Protein AF-A0A2K8LSF0-F1 (afdb_monomer_lite)

Structure (mmCIF, N/CA/C/O backbone):
data_AF-A0A2K8LSF0-F1
#
_entry.id   AF-A0A2K8LSF0-F1
#
loop_
_atom_site.group_PDB
_atom_site.id
_atom_site.type_symbol
_atom_site.label_atom_id
_atom_site.label_alt_id
_atom_site.label_comp_id
_atom_site.label_asym_id
_atom_site.label_entity_id
_atom_site.label_seq_id
_atom_site.pdbx_PDB_ins_code
_atom_site.Cartn_x
_atom_site.Cartn_y
_atom_site.Cartn_z
_atom_site.occupancy
_atom_site.B_iso_or_equiv
_atom_site.auth_seq_id
_atom_site.auth_comp_id
_atom_site.auth_asym_id
_atom_site.auth_atom_id
_atom_site.pdbx_PDB_model_num
ATOM 1 N N . MET A 1 1 ? 10.061 3.388 121.918 1.00 45.91 1 MET A N 1
ATOM 2 C CA . MET A 1 1 ? 9.558 4.731 122.288 1.00 45.91 1 MET A CA 1
ATOM 3 C C . MET A 1 1 ? 10.798 5.589 122.518 1.00 45.91 1 MET A C 1
ATOM 5 O O . MET A 1 1 ? 11.694 5.077 123.175 1.00 45.91 1 MET A O 1
ATOM 9 N N . THR A 1 2 ? 10.972 6.776 121.929 1.00 39.34 2 THR A N 1
ATOM 10 C CA . THR A 1 2 ? 9.992 7.664 121.247 1.00 39.34 2 THR A CA 1
ATOM 11 C C . THR A 1 2 ? 10.663 8.479 120.103 1.00 39.34 2 THR A C 1
ATOM 13 O O . THR A 1 2 ? 11.810 8.204 119.773 1.00 39.34 2 THR A O 1
ATOM 16 N N . TYR A 1 3 ? 9.938 9.411 119.464 1.00 48.31 3 TYR A N 1
ATOM 17 C CA . TYR A 1 3 ? 10.334 10.253 118.302 1.00 48.31 3 TYR A CA 1
ATOM 18 C C . TYR A 1 3 ? 11.396 11.351 118.587 1.00 48.31 3 TYR A C 1
ATOM 20 O O . TYR A 1 3 ? 11.538 11.751 119.740 1.00 48.31 3 TYR A O 1
ATOM 28 N N . SER A 1 4 ? 12.032 11.913 117.532 1.00 45.69 4 SER A N 1
ATOM 29 C CA . SER A 1 4 ? 12.655 13.268 117.502 1.00 45.69 4 SER A CA 1
ATOM 30 C C . SER A 1 4 ? 12.957 13.788 116.067 1.00 45.69 4 SER A C 1
ATOM 32 O O . SER A 1 4 ? 13.172 12.978 115.169 1.00 45.69 4 SER A O 1
ATOM 34 N N . GLU A 1 5 ? 13.044 15.118 115.880 1.00 51.59 5 GLU A N 1
ATOM 35 C CA . GLU A 1 5 ? 13.414 15.893 114.651 1.00 51.59 5 GLU A CA 1
ATOM 36 C C . GLU A 1 5 ? 14.518 16.962 114.970 1.00 51.59 5 GLU A C 1
ATOM 38 O O . GLU A 1 5 ? 14.752 17.133 116.162 1.00 51.59 5 GLU A O 1
ATOM 43 N N . TYR A 1 6 ? 15.185 17.652 113.993 1.00 47.06 6 TYR A N 1
ATOM 44 C CA . TYR A 1 6 ? 15.877 19.005 114.062 1.00 47.06 6 TYR A CA 1
ATOM 45 C C . TYR A 1 6 ? 16.679 19.419 112.747 1.00 47.06 6 TYR A C 1
ATOM 47 O O . TYR A 1 6 ? 16.579 18.692 111.763 1.00 47.06 6 TYR A O 1
ATOM 55 N N . TYR A 1 7 ? 17.413 20.576 112.683 1.00 51.41 7 TYR A N 1
ATOM 56 C CA . TYR A 1 7 ? 17.991 21.310 111.476 1.00 51.41 7 TYR A CA 1
ATOM 57 C C . TYR A 1 7 ? 19.554 21.620 111.547 1.00 51.41 7 TYR A C 1
ATOM 59 O O . TYR A 1 7 ? 20.176 20.963 112.374 1.00 51.41 7 TYR A O 1
ATOM 67 N N . ARG A 1 8 ? 20.324 22.513 110.824 1.00 50.69 8 ARG A N 1
ATOM 68 C CA . ARG A 1 8 ? 20.155 23.742 109.944 1.00 50.69 8 ARG A CA 1
ATOM 69 C C . ARG A 1 8 ? 21.497 24.266 109.245 1.00 50.69 8 ARG A C 1
ATOM 71 O O . ARG A 1 8 ? 22.555 23.774 109.614 1.00 50.69 8 ARG A O 1
ATOM 78 N N . ASP A 1 9 ? 21.445 25.316 108.372 1.00 47.53 9 ASP A N 1
ATOM 79 C CA . ASP A 1 9 ? 22.445 26.429 108.045 1.00 47.53 9 ASP A CA 1
ATOM 80 C C . ASP A 1 9 ? 23.479 26.463 106.830 1.00 47.53 9 ASP A C 1
ATOM 82 O O . ASP A 1 9 ? 23.512 25.523 106.039 1.00 47.53 9 ASP A O 1
ATOM 86 N N . THR A 1 10 ? 24.181 27.622 106.572 1.00 54.72 10 THR A N 1
ATOM 87 C CA . THR A 1 10 ? 24.728 28.179 105.251 1.00 54.72 10 THR A CA 1
ATOM 88 C C . THR A 1 10 ? 25.925 29.225 105.292 1.00 54.72 10 THR A C 1
ATOM 90 O O . THR A 1 10 ? 26.028 29.876 106.325 1.00 54.72 10 THR A O 1
ATOM 93 N N . GLU A 1 11 ? 26.715 29.532 104.201 1.00 47.75 11 GLU A N 1
ATOM 94 C CA . GLU A 1 11 ? 27.808 30.610 104.112 1.00 47.75 11 GLU A CA 1
ATOM 95 C C . GLU A 1 11 ? 28.251 31.181 102.671 1.00 47.75 11 GLU A C 1
ATOM 97 O O . GLU A 1 11 ? 27.617 30.791 101.692 1.00 47.75 11 GLU A O 1
ATOM 102 N N . TYR A 1 12 ? 29.244 32.134 102.499 1.00 50.06 12 TYR A N 1
ATOM 103 C CA . TYR A 1 12 ? 29.451 33.105 101.319 1.00 50.06 12 TYR A CA 1
ATOM 104 C C . TYR A 1 12 ? 30.888 33.785 101.053 1.00 50.06 12 TYR A C 1
ATOM 106 O O . TYR A 1 12 ? 31.593 33.931 102.043 1.00 50.06 12 TYR A O 1
ATOM 114 N N . TYR A 1 13 ? 31.307 34.295 99.826 1.00 46.75 13 TYR A N 1
ATOM 115 C CA . TYR A 1 13 ? 32.559 35.141 99.482 1.00 46.75 13 TYR A CA 1
ATOM 116 C C . TYR A 1 13 ? 32.622 35.944 98.069 1.00 46.75 13 TYR A C 1
ATOM 118 O O . TYR A 1 13 ? 31.790 35.613 97.226 1.00 46.75 13 TYR A O 1
ATOM 126 N N . PRO A 1 14 ? 33.552 36.947 97.755 1.00 57.53 14 PRO A N 1
ATOM 127 C CA . PRO A 1 14 ? 33.626 37.880 96.533 1.00 57.53 14 PRO A CA 1
ATOM 128 C C . PRO A 1 14 ? 34.991 38.076 95.681 1.00 57.53 14 PRO A C 1
ATOM 130 O O . PRO A 1 14 ? 35.866 37.228 95.825 1.00 57.53 14 PRO A O 1
ATOM 133 N N . ALA A 1 15 ? 35.192 39.119 94.781 1.00 56.19 15 ALA A N 1
ATOM 134 C CA . ALA A 1 15 ? 36.204 39.233 93.621 1.00 56.19 15 ALA A CA 1
ATOM 135 C C . ALA A 1 15 ? 36.874 40.642 93.174 1.00 56.19 15 ALA A C 1
ATOM 137 O O . ALA A 1 15 ? 36.633 41.625 93.869 1.00 56.19 15 ALA A O 1
ATOM 138 N N . GLU A 1 16 ? 37.683 40.756 92.049 1.00 49.09 16 GLU A N 1
ATOM 139 C CA . GLU A 1 16 ? 38.549 41.924 91.512 1.00 49.09 16 GLU A CA 1
ATOM 140 C C . GLU A 1 16 ? 38.722 42.115 89.914 1.00 49.09 16 GLU A C 1
ATOM 142 O O . GLU A 1 16 ? 38.105 41.346 89.180 1.00 49.09 16 GLU A O 1
ATOM 147 N N . GLU A 1 17 ? 39.530 43.092 89.350 1.00 52.66 17 GLU A N 1
ATOM 148 C CA . GLU A 1 17 ? 39.589 43.632 87.905 1.00 52.66 17 GLU A CA 1
ATOM 149 C C . GLU A 1 17 ? 41.001 43.889 87.170 1.00 52.66 17 GLU A C 1
ATOM 151 O O . GLU A 1 17 ? 42.041 43.694 87.798 1.00 52.66 17 GLU A O 1
ATOM 156 N N . VAL A 1 18 ? 41.080 44.301 85.848 1.00 49.84 18 VAL A N 1
ATOM 157 C CA . VAL A 1 18 ? 42.282 44.296 84.881 1.00 49.84 18 VAL A CA 1
ATOM 158 C C . VAL A 1 18 ? 42.293 45.389 83.698 1.00 49.84 18 VAL A C 1
ATOM 160 O O . VAL A 1 18 ? 41.206 45.874 83.401 1.00 49.84 18 VAL A O 1
ATOM 163 N N . PRO A 1 19 ? 43.426 45.791 82.993 1.00 54.19 19 PRO A N 1
ATOM 164 C CA . PRO A 1 19 ? 43.532 46.900 81.954 1.00 54.19 19 PRO A CA 1
ATOM 165 C C . PRO A 1 19 ? 43.918 46.595 80.429 1.00 54.19 19 PRO A C 1
ATOM 167 O O . PRO A 1 19 ? 43.921 45.438 80.025 1.00 54.19 19 PRO A O 1
ATOM 170 N N . GLU A 1 20 ? 44.221 47.635 79.586 1.00 53.41 20 GLU A N 1
ATOM 171 C CA . GLU A 1 20 ? 44.139 47.780 78.067 1.00 53.41 20 GLU A CA 1
ATOM 172 C C . GLU A 1 20 ? 45.362 47.452 77.104 1.00 53.41 20 GLU A C 1
ATOM 174 O O . GLU A 1 20 ? 46.423 47.035 77.566 1.00 53.41 20 GLU A O 1
ATOM 179 N N . ALA A 1 21 ? 45.219 47.638 75.752 1.00 57.84 21 ALA A N 1
ATOM 180 C CA . ALA A 1 21 ? 46.060 47.079 74.636 1.00 57.84 21 ALA A CA 1
ATOM 181 C C . ALA A 1 21 ? 46.375 47.980 73.362 1.00 57.84 21 ALA A C 1
ATOM 183 O O . ALA A 1 21 ? 46.161 49.189 73.384 1.00 57.84 21 ALA A O 1
ATOM 184 N N . ASP A 1 22 ? 46.932 47.396 72.266 1.00 66.31 22 ASP A N 1
ATOM 185 C CA . ASP A 1 22 ? 47.650 48.023 71.101 1.00 66.31 22 ASP A CA 1
ATOM 186 C C . ASP A 1 22 ? 46.837 48.166 69.767 1.00 66.31 22 ASP A C 1
ATOM 188 O O . ASP A 1 22 ? 46.162 47.212 69.371 1.00 66.31 22 ASP A O 1
ATOM 192 N N . PRO A 1 23 ? 46.920 49.300 69.023 1.00 70.31 23 PRO A N 1
ATOM 193 C CA . PRO A 1 23 ? 46.038 49.621 67.886 1.00 70.31 23 PRO A CA 1
ATOM 194 C C . PRO A 1 23 ? 46.254 48.908 66.531 1.00 70.31 23 PRO A C 1
ATOM 196 O O . PRO A 1 23 ? 45.270 48.766 65.804 1.00 70.31 23 PRO A O 1
ATOM 199 N N . GLU A 1 24 ? 47.457 48.477 66.118 1.00 66.31 24 GLU A N 1
ATOM 200 C CA . GLU A 1 24 ? 47.590 47.836 64.779 1.00 66.31 24 GLU A CA 1
ATOM 201 C C . GLU A 1 24 ? 46.986 46.419 64.787 1.00 66.31 24 GLU A C 1
ATOM 203 O O . GLU A 1 24 ? 46.367 45.973 63.817 1.00 66.31 24 GLU A O 1
ATOM 208 N N . LEU A 1 25 ? 47.060 45.756 65.945 1.00 69.94 25 LEU A N 1
ATOM 209 C CA . LEU A 1 25 ? 46.363 44.499 66.210 1.00 69.94 25 LEU A CA 1
ATOM 210 C C . LEU A 1 25 ? 44.839 44.677 66.271 1.00 69.94 25 LEU A C 1
ATOM 212 O O . LEU A 1 25 ? 44.125 43.775 65.834 1.00 69.94 25 LEU A O 1
ATOM 216 N N . VAL A 1 26 ? 44.327 45.822 66.744 1.00 73.75 26 VAL A N 1
ATOM 217 C CA . VAL A 1 26 ? 42.881 46.121 66.722 1.00 73.75 26 VAL A CA 1
ATOM 218 C C . VAL A 1 26 ? 42.359 46.140 65.286 1.00 73.75 26 VAL A C 1
ATOM 220 O O . VAL A 1 26 ? 41.437 45.394 64.987 1.00 73.75 26 VAL A O 1
ATOM 223 N N . ALA A 1 27 ? 43.004 46.854 64.357 1.00 75.75 27 ALA A N 1
ATOM 224 C CA . ALA A 1 27 ? 42.542 46.917 62.962 1.00 75.75 27 ALA A CA 1
ATOM 225 C C . ALA A 1 27 ? 42.538 45.546 62.241 1.00 75.75 27 ALA A C 1
ATOM 227 O O . ALA A 1 27 ? 41.667 45.269 61.407 1.00 75.75 27 ALA A O 1
ATOM 228 N N . LEU A 1 28 ? 43.486 44.659 62.568 1.00 75.00 28 LEU A N 1
ATOM 229 C CA . LEU A 1 28 ? 43.474 43.270 62.090 1.00 75.00 28 LEU A CA 1
ATOM 230 C C . LEU A 1 28 ? 42.393 42.421 62.777 1.00 75.00 28 LEU A C 1
ATOM 232 O O . LEU A 1 28 ? 41.789 41.567 62.132 1.00 75.00 28 LEU A O 1
ATOM 236 N N . THR A 1 29 ? 42.108 42.672 64.054 1.00 79.56 29 THR A N 1
ATOM 237 C CA . THR A 1 29 ? 41.029 41.994 64.789 1.00 79.56 29 THR A CA 1
ATOM 238 C C . THR A 1 29 ? 39.654 42.418 64.267 1.00 79.56 29 THR A C 1
ATOM 240 O O . THR A 1 29 ? 38.813 41.556 64.039 1.00 79.56 29 THR A O 1
ATOM 243 N N . ASP A 1 30 ? 39.450 43.704 63.973 1.00 80.31 30 ASP A N 1
ATOM 244 C CA . ASP A 1 30 ? 38.214 44.250 63.399 1.00 80.31 30 ASP A CA 1
ATOM 245 C C . ASP A 1 30 ? 37.939 43.684 61.997 1.00 80.31 30 ASP A C 1
ATOM 247 O O . ASP A 1 30 ? 36.809 43.321 61.670 1.00 80.31 30 ASP A O 1
ATOM 251 N N . THR A 1 31 ? 38.973 43.565 61.155 1.00 81.50 31 THR A N 1
ATOM 252 C CA . THR A 1 31 ? 38.827 43.006 59.798 1.00 81.50 31 THR A CA 1
ATOM 253 C C . THR A 1 31 ? 38.621 41.493 59.799 1.00 81.50 31 THR A C 1
ATOM 255 O O . THR A 1 31 ? 37.818 40.998 59.008 1.00 81.50 31 THR A O 1
ATOM 258 N N . VAL A 1 32 ? 39.263 40.751 60.710 1.00 80.75 32 VAL A N 1
ATOM 259 C CA . VAL A 1 32 ? 38.957 39.326 60.932 1.00 80.75 32 VAL A CA 1
ATOM 260 C C . VAL A 1 32 ? 37.549 39.153 61.509 1.00 80.75 32 VAL A C 1
ATOM 262 O O . VAL A 1 32 ? 36.831 38.267 61.055 1.00 80.75 32 VAL A O 1
ATOM 265 N N . GLY A 1 33 ? 37.123 40.023 62.428 1.00 80.94 33 GLY A N 1
ATOM 266 C CA . GLY A 1 33 ? 35.776 40.039 62.999 1.00 80.94 33 GLY A CA 1
ATOM 267 C C . GLY A 1 33 ? 34.697 40.279 61.943 1.00 80.94 33 GLY A C 1
ATOM 268 O O . GLY A 1 33 ? 33.775 39.481 61.832 1.00 80.94 33 GLY A O 1
ATOM 269 N N . GLY A 1 34 ? 34.857 41.291 61.084 1.00 81.56 34 GLY A N 1
ATOM 270 C CA . GLY A 1 34 ? 33.944 41.528 59.958 1.00 81.56 34 GLY A CA 1
ATOM 271 C C . GLY A 1 34 ? 33.947 40.395 58.920 1.00 81.56 34 GLY A C 1
ATOM 272 O O . GLY A 1 34 ? 32.912 40.065 58.341 1.00 81.56 34 GLY A O 1
ATOM 273 N N . MET A 1 35 ? 35.087 39.725 58.704 1.00 79.94 35 MET A N 1
ATOM 274 C CA . MET A 1 35 ? 35.114 38.500 57.896 1.00 79.94 35 MET A CA 1
ATOM 275 C C . MET A 1 35 ? 34.355 37.348 58.571 1.00 79.94 35 MET A C 1
ATOM 277 O O . MET A 1 35 ? 33.624 36.640 57.886 1.00 79.94 35 MET A O 1
ATOM 281 N N . GLN A 1 36 ? 34.478 37.173 59.888 1.00 83.94 36 GLN A N 1
ATOM 282 C CA . GLN A 1 36 ? 33.720 36.173 60.646 1.00 83.94 36 GLN A CA 1
ATOM 283 C C . GLN A 1 36 ? 32.215 36.471 60.624 1.00 83.94 36 GLN A C 1
ATOM 285 O O . GLN A 1 36 ? 31.444 35.569 60.321 1.00 83.94 36 GLN A O 1
ATOM 290 N N . GLU A 1 37 ? 31.812 37.728 60.819 1.00 83.56 37 GLU A N 1
ATOM 291 C CA . GLU A 1 37 ? 30.422 38.195 60.721 1.00 83.56 37 GLU A CA 1
ATOM 292 C C . GLU A 1 37 ? 29.829 37.898 59.332 1.00 83.56 37 GLU A C 1
ATOM 294 O O . GLU A 1 37 ? 28.772 37.283 59.233 1.00 83.56 37 GLU A O 1
ATOM 299 N N . THR A 1 38 ? 30.540 38.217 58.240 1.00 84.94 38 THR A N 1
ATOM 300 C CA . THR A 1 38 ? 30.059 37.889 56.879 1.00 84.94 38 THR A CA 1
ATOM 301 C C . THR A 1 38 ? 30.033 36.389 56.565 1.00 84.94 38 THR A C 1
ATOM 303 O O . THR A 1 38 ? 29.223 35.963 55.741 1.00 84.94 38 THR A O 1
ATOM 306 N N . VAL A 1 39 ? 30.878 35.570 57.204 1.00 86.38 39 VAL A N 1
ATOM 307 C CA . VAL A 1 39 ? 30.801 34.102 57.101 1.00 86.38 39 VAL A CA 1
ATOM 308 C C . VAL A 1 39 ? 29.604 33.575 57.889 1.00 86.38 39 VAL A C 1
ATOM 310 O O . VAL A 1 39 ? 28.842 32.784 57.343 1.00 86.38 39 VAL A O 1
ATOM 313 N N . GLU A 1 40 ? 29.379 34.055 59.111 1.00 88.25 40 GLU A N 1
ATOM 314 C CA . GLU A 1 40 ? 28.230 33.684 59.942 1.00 88.25 40 GLU A CA 1
ATOM 315 C C . GLU A 1 40 ? 26.899 34.103 59.287 1.00 88.25 40 GLU A C 1
ATOM 317 O O . GLU A 1 40 ? 25.952 33.317 59.267 1.00 88.25 40 GLU A O 1
ATOM 322 N N . ASP A 1 41 ? 26.828 35.273 58.645 1.00 88.31 41 ASP A N 1
ATOM 323 C CA . ASP A 1 41 ? 25.677 35.697 57.833 1.00 88.31 41 ASP A CA 1
ATOM 324 C C . ASP A 1 41 ? 25.438 34.769 56.625 1.00 88.31 41 ASP A C 1
ATOM 326 O O . ASP A 1 41 ? 24.294 34.426 56.313 1.00 88.31 41 ASP A O 1
ATOM 330 N N . LEU A 1 42 ? 26.501 34.329 55.939 1.00 87.12 42 LEU A N 1
ATOM 331 C CA . LEU A 1 42 ? 26.402 33.395 54.810 1.00 87.12 42 LEU A CA 1
ATOM 332 C C . LEU A 1 42 ? 26.022 31.974 55.257 1.00 87.12 42 LEU A C 1
ATOM 334 O O . LEU A 1 42 ? 25.240 31.310 54.571 1.00 87.12 42 LEU A O 1
ATOM 338 N N . GLU A 1 43 ? 26.516 31.509 56.402 1.00 90.88 43 GLU A N 1
ATOM 339 C CA . GLU A 1 43 ? 26.125 30.231 57.005 1.00 90.88 43 GLU A CA 1
ATOM 340 C C . GLU A 1 43 ? 24.663 30.274 57.468 1.00 90.88 43 GLU A C 1
ATOM 342 O O . GLU A 1 43 ? 23.869 29.433 57.050 1.00 90.88 43 GLU A O 1
ATOM 347 N N . ASN A 1 44 ? 24.248 31.305 58.209 1.00 91.19 44 ASN A N 1
ATOM 348 C CA . ASN A 1 44 ? 22.849 31.502 58.606 1.00 91.19 44 ASN A CA 1
ATOM 349 C C . ASN A 1 44 ? 21.912 31.605 57.393 1.00 91.19 44 ASN A C 1
ATOM 351 O O . ASN A 1 44 ? 20.835 30.998 57.373 1.00 91.19 44 ASN A O 1
ATOM 355 N N . ARG A 1 45 ? 22.326 32.322 56.340 1.00 90.44 45 ARG A N 1
ATOM 356 C CA . ARG A 1 45 ? 21.570 32.423 55.089 1.00 90.44 45 ARG A CA 1
ATOM 357 C C . ARG A 1 45 ? 21.459 31.081 54.366 1.00 90.44 45 ARG A C 1
ATOM 359 O O . ARG A 1 45 ? 20.363 30.727 53.941 1.00 90.44 45 ARG A O 1
ATOM 366 N N . THR A 1 46 ? 22.548 30.330 54.220 1.00 89.81 46 THR A N 1
ATOM 367 C CA . THR A 1 46 ? 22.516 29.034 53.518 1.00 89.81 46 THR A CA 1
ATOM 368 C C . THR A 1 46 ? 21.778 27.965 54.321 1.00 89.81 46 THR A C 1
ATOM 370 O O . THR A 1 46 ? 21.012 27.204 53.735 1.00 89.81 46 THR A O 1
ATOM 373 N N . VAL A 1 47 ? 21.887 27.954 55.654 1.00 92.81 47 VAL A N 1
ATOM 374 C CA . VAL A 1 47 ? 21.051 27.125 56.543 1.00 92.81 47 VAL A CA 1
ATOM 375 C C . VAL A 1 47 ? 19.567 27.454 56.363 1.00 92.81 47 VAL A C 1
ATOM 377 O O . VAL A 1 47 ? 18.742 26.539 56.285 1.00 92.81 47 VAL A O 1
ATOM 380 N N . ARG A 1 48 ? 19.214 28.739 56.236 1.00 91.50 48 ARG A N 1
ATOM 381 C CA . ARG A 1 48 ? 17.841 29.172 55.952 1.00 91.50 48 ARG A CA 1
ATOM 382 C C . ARG A 1 48 ? 17.365 28.723 54.568 1.00 91.50 48 ARG A C 1
ATOM 384 O O . ARG A 1 48 ? 16.324 28.079 54.484 1.00 91.50 48 ARG A O 1
ATOM 391 N N . GLU A 1 49 ? 18.116 29.014 53.507 1.00 91.56 49 GLU A N 1
ATOM 392 C CA . GLU A 1 49 ? 17.760 28.636 52.130 1.00 91.56 49 GLU A CA 1
ATOM 393 C C . GLU A 1 49 ? 17.636 27.105 51.981 1.00 91.56 49 GLU A C 1
ATOM 395 O O . GLU A 1 49 ? 16.693 26.622 51.356 1.00 91.56 49 GLU A O 1
ATOM 400 N N . LEU A 1 50 ? 18.506 26.319 52.631 1.00 91.88 50 LEU A N 1
ATOM 401 C CA . LEU A 1 50 ? 18.398 24.854 52.687 1.00 91.88 50 LEU A CA 1
ATOM 402 C C . LEU A 1 50 ? 17.188 24.366 53.499 1.00 91.88 50 LEU A C 1
ATOM 404 O O . LEU A 1 50 ? 16.625 23.321 53.173 1.00 91.88 50 LEU A O 1
ATOM 408 N N . SER A 1 51 ? 16.770 25.099 54.533 1.00 93.50 51 SER A N 1
ATOM 409 C CA . SER A 1 51 ? 15.576 24.766 55.322 1.00 93.50 51 SER A CA 1
ATOM 410 C C . SER A 1 51 ? 14.292 25.027 54.532 1.00 93.50 51 SER A C 1
ATOM 412 O O . SER A 1 51 ? 13.435 24.149 54.464 1.00 93.50 51 SER A O 1
ATOM 414 N N . GLU A 1 52 ? 14.196 26.176 53.858 1.00 92.81 52 GLU A N 1
ATOM 415 C CA . GLU A 1 52 ? 13.079 26.520 52.966 1.00 92.81 52 GLU A CA 1
ATOM 416 C C . GLU A 1 52 ? 13.015 25.563 51.752 1.00 92.81 52 GLU A C 1
ATOM 418 O O . GLU A 1 52 ? 11.935 25.117 51.347 1.00 92.81 52 GLU A O 1
ATOM 423 N N . LEU A 1 53 ? 14.169 25.155 51.206 1.00 92.38 53 LEU A N 1
ATOM 424 C CA . LEU A 1 53 ? 14.240 24.166 50.124 1.00 92.38 53 LEU A CA 1
ATOM 425 C C . LEU A 1 53 ? 13.882 22.746 50.602 1.00 92.38 53 LEU A C 1
ATOM 427 O O . LEU A 1 53 ? 13.241 21.991 49.872 1.00 92.38 53 LEU A O 1
ATOM 431 N N . ARG A 1 54 ? 14.214 22.383 51.847 1.00 93.94 54 ARG A N 1
ATOM 432 C CA . ARG A 1 54 ? 13.750 21.129 52.458 1.00 93.94 54 ARG A CA 1
ATOM 433 C C . ARG A 1 54 ? 12.237 21.135 52.680 1.00 93.94 54 ARG A C 1
ATOM 435 O O . ARG A 1 54 ? 11.590 20.158 52.320 1.00 93.94 54 ARG A O 1
ATOM 442 N N . GLU A 1 55 ? 11.678 22.197 53.255 1.00 93.19 55 GLU A N 1
ATOM 443 C CA . GLU A 1 55 ? 10.239 22.304 53.537 1.00 93.19 55 GLU A CA 1
ATOM 444 C C . GLU A 1 55 ? 9.412 22.263 52.243 1.00 93.19 55 GLU A C 1
ATOM 446 O O . GLU A 1 55 ? 8.409 21.551 52.159 1.00 93.19 55 GLU A O 1
ATOM 451 N N . THR A 1 56 ? 9.875 22.938 51.187 1.00 92.50 56 THR A N 1
ATOM 452 C CA . THR A 1 56 ? 9.234 22.856 49.866 1.00 92.50 56 THR A CA 1
ATOM 453 C C . THR A 1 56 ? 9.317 21.451 49.264 1.00 92.50 56 THR A C 1
ATOM 455 O O . THR A 1 56 ? 8.290 20.957 48.794 1.00 92.50 56 THR A O 1
ATOM 458 N N . VAL A 1 57 ? 10.459 20.753 49.346 1.00 92.81 57 VAL A N 1
ATOM 459 C CA . VAL A 1 57 ? 10.567 19.336 48.934 1.00 92.81 57 VAL A CA 1
ATOM 460 C C . VAL A 1 57 ? 9.638 18.430 49.751 1.00 92.81 57 VAL A C 1
ATOM 462 O O . VAL A 1 57 ? 8.953 17.595 49.166 1.00 92.81 57 VAL A O 1
ATOM 465 N N . GLU A 1 58 ? 9.557 18.610 51.069 1.00 93.50 58 GLU A N 1
ATOM 466 C CA . GLU A 1 58 ? 8.691 17.824 51.962 1.00 93.50 58 GLU A CA 1
ATOM 467 C C . GLU A 1 58 ? 7.197 18.065 51.650 1.00 93.50 58 GLU A C 1
ATOM 469 O O . GLU A 1 58 ? 6.407 17.123 51.564 1.00 93.50 58 GLU A O 1
ATOM 474 N N . SER A 1 59 ? 6.809 19.306 51.335 1.00 92.44 59 SER A N 1
ATOM 475 C CA . SER A 1 59 ? 5.456 19.622 50.850 1.00 92.44 59 SER A CA 1
ATOM 476 C C . SER A 1 59 ? 5.162 19.040 49.456 1.00 92.44 59 SER A C 1
ATOM 478 O O . SER A 1 59 ? 4.031 18.627 49.172 1.00 92.44 59 SER A O 1
ATOM 480 N N . PHE A 1 60 ? 6.173 18.954 48.582 1.00 92.12 60 PHE A N 1
ATOM 481 C CA . PHE A 1 60 ? 6.039 18.348 47.259 1.00 92.12 60 PHE A CA 1
ATOM 482 C C . PHE A 1 60 ? 5.882 16.828 47.357 1.00 92.12 60 PHE A C 1
ATOM 484 O O . PHE A 1 60 ? 5.019 16.268 46.685 1.00 92.12 60 PHE A O 1
ATOM 491 N N . THR A 1 61 ? 6.638 16.147 48.225 1.00 91.69 61 THR A N 1
ATOM 492 C CA . THR A 1 61 ? 6.449 14.706 48.446 1.00 91.69 61 THR A CA 1
ATOM 493 C C . THR A 1 61 ? 5.091 14.413 49.078 1.00 91.69 61 THR A C 1
ATOM 495 O O . THR A 1 61 ? 4.402 13.508 48.610 1.00 91.69 61 THR A O 1
ATOM 498 N N . GLU A 1 62 ? 4.634 15.204 50.057 1.00 92.06 62 GLU A N 1
ATOM 499 C CA . GLU A 1 62 ? 3.311 14.990 50.656 1.00 92.06 62 GLU A CA 1
ATOM 500 C C . GLU A 1 62 ? 2.171 15.224 49.649 1.00 92.06 62 GLU A C 1
ATOM 502 O O . GLU A 1 62 ? 1.232 14.426 49.561 1.00 92.06 62 GLU A O 1
ATOM 507 N N . THR A 1 63 ? 2.245 16.289 48.842 1.00 92.25 63 THR A N 1
ATOM 508 C CA . THR A 1 63 ? 1.253 16.523 47.781 1.00 92.25 63 THR A CA 1
ATOM 509 C C . THR A 1 63 ? 1.309 15.435 46.711 1.00 92.25 63 THR A C 1
ATOM 511 O O . THR A 1 63 ? 0.249 14.940 46.327 1.00 92.25 63 THR A O 1
ATOM 514 N N . HIS A 1 64 ? 2.495 14.975 46.301 1.00 93.19 64 HIS A N 1
ATOM 515 C CA . HIS A 1 64 ? 2.648 13.858 45.368 1.00 93.19 64 HIS A CA 1
ATOM 516 C C . HIS A 1 64 ? 1.998 12.572 45.904 1.00 93.19 64 HIS A C 1
ATOM 518 O O . HIS A 1 64 ? 1.127 12.020 45.235 1.00 93.19 64 HIS A O 1
ATOM 524 N N . SER A 1 65 ? 2.293 12.154 47.141 1.00 90.19 65 SER A N 1
ATOM 525 C CA . SER A 1 65 ? 1.666 10.973 47.759 1.00 90.19 65 SER A CA 1
ATOM 526 C C . SER A 1 65 ? 0.147 11.117 47.931 1.00 90.19 65 SER A C 1
ATOM 528 O O . SER A 1 65 ? -0.595 10.142 47.780 1.00 90.19 65 SER A O 1
ATOM 530 N N . ARG A 1 66 ? -0.363 12.332 48.192 1.00 90.88 66 ARG A N 1
ATOM 531 C CA . ARG A 1 66 ? -1.811 12.622 48.193 1.00 90.88 66 ARG A CA 1
ATOM 532 C C . ARG A 1 66 ? -2.422 12.510 46.787 1.00 90.88 66 ARG A C 1
ATOM 534 O O . ARG A 1 66 ? -3.559 12.052 46.664 1.00 90.88 66 ARG A O 1
ATOM 541 N N . HIS A 1 67 ? -1.707 12.910 45.734 1.00 92.12 67 HIS A N 1
ATOM 542 C CA . HIS A 1 67 ? -2.145 12.762 44.341 1.00 92.12 67 HIS A CA 1
ATOM 543 C C . HIS A 1 67 ? -2.118 11.299 43.884 1.00 92.12 67 HIS A C 1
ATOM 545 O O . HIS A 1 67 ? -3.120 10.824 43.353 1.00 92.12 67 HIS A O 1
ATOM 551 N N . GLU A 1 68 ? -1.041 10.571 44.171 1.00 93.81 68 GLU A N 1
ATOM 552 C CA . GLU A 1 68 ? -0.901 9.131 43.940 1.00 93.81 68 GLU A CA 1
ATOM 553 C C . GLU A 1 68 ? -2.044 8.363 44.618 1.00 93.81 68 GLU A C 1
ATOM 555 O O . GLU A 1 68 ? -2.838 7.719 43.939 1.00 93.81 68 GLU A O 1
ATOM 560 N N . THR A 1 69 ? -2.259 8.563 45.925 1.00 92.31 69 THR A N 1
ATOM 561 C CA . THR A 1 69 ? -3.373 7.951 46.680 1.00 92.31 69 THR A CA 1
ATOM 562 C C . THR A 1 69 ? -4.749 8.253 46.065 1.00 92.31 69 THR A C 1
ATOM 564 O O . THR A 1 69 ? -5.654 7.413 46.113 1.00 92.31 69 THR A O 1
ATOM 567 N N . ARG A 1 70 ? -4.938 9.440 45.468 1.00 92.00 70 ARG A N 1
ATOM 568 C CA . ARG A 1 70 ? -6.181 9.813 44.771 1.00 92.00 70 ARG A CA 1
ATOM 569 C C . ARG A 1 70 ? -6.334 9.105 43.427 1.00 92.00 70 ARG A C 1
ATOM 571 O O . ARG A 1 70 ? -7.428 8.609 43.174 1.00 92.00 70 ARG A O 1
ATOM 578 N N . LEU A 1 71 ? -5.281 9.031 42.609 1.00 94.00 71 LEU A N 1
ATOM 579 C CA . LEU A 1 71 ? -5.271 8.280 41.343 1.00 94.00 71 LEU A CA 1
ATOM 580 C C . LEU A 1 71 ? -5.553 6.795 41.592 1.00 94.00 71 LEU A C 1
ATOM 582 O O . LEU A 1 71 ? -6.399 6.181 40.950 1.00 94.00 71 LEU A O 1
ATOM 586 N N . ASP A 1 72 ? -4.918 6.250 42.620 1.00 91.50 72 ASP A N 1
ATOM 587 C CA . ASP A 1 72 ? -5.083 4.882 43.082 1.00 91.50 72 ASP A CA 1
ATOM 588 C C . ASP A 1 72 ? -6.525 4.622 43.575 1.00 91.50 72 ASP A C 1
ATOM 590 O O . ASP A 1 72 ? -7.090 3.537 43.411 1.00 91.50 72 ASP A O 1
ATOM 594 N N . HIS A 1 73 ? -7.177 5.624 44.178 1.00 91.88 73 HIS A N 1
ATOM 595 C CA . HIS A 1 73 ? -8.592 5.554 44.551 1.00 91.88 73 HIS A CA 1
ATOM 596 C C . HIS A 1 73 ? -9.526 5.626 43.332 1.00 91.88 73 HIS A C 1
ATOM 598 O O . HIS A 1 73 ? -10.451 4.817 43.241 1.00 91.88 73 HIS A O 1
ATOM 604 N N . THR A 1 74 ? -9.298 6.547 42.389 1.00 91.62 74 THR A N 1
ATOM 605 C CA . THR A 1 74 ? -10.131 6.672 41.181 1.00 91.62 74 THR A CA 1
ATOM 606 C C . THR A 1 74 ? -9.985 5.459 40.268 1.00 91.62 74 THR A C 1
ATOM 608 O O . THR A 1 74 ? -11.002 4.946 39.813 1.00 91.62 74 THR A O 1
ATOM 611 N N . ALA A 1 75 ? -8.784 4.902 40.093 1.00 89.94 75 ALA A N 1
ATOM 612 C CA . ALA A 1 75 ? -8.567 3.648 39.367 1.00 89.94 75 ALA A CA 1
ATOM 613 C C . ALA A 1 75 ? -9.380 2.486 39.973 1.00 89.94 75 ALA A C 1
ATOM 615 O O . ALA A 1 75 ? -10.113 1.787 39.269 1.00 89.94 75 ALA A O 1
ATOM 616 N N . ARG A 1 76 ? -9.355 2.332 41.307 1.00 90.88 76 ARG A N 1
ATOM 617 C CA . ARG A 1 76 ? -10.167 1.326 42.023 1.00 90.88 76 ARG A CA 1
ATOM 618 C C . ARG A 1 76 ? -11.676 1.597 41.965 1.00 90.88 76 ARG A C 1
ATOM 620 O O . ARG A 1 76 ? -12.457 0.652 42.085 1.00 90.88 76 ARG A O 1
ATOM 627 N N . GLN A 1 77 ? -12.116 2.845 41.790 1.00 92.56 77 GLN A N 1
ATOM 628 C CA . GLN A 1 77 ? -13.524 3.169 41.528 1.00 92.56 77 GLN A CA 1
ATOM 629 C C . GLN A 1 77 ? -13.926 2.838 40.083 1.00 92.56 77 GLN A C 1
ATOM 631 O O . GLN A 1 77 ? -14.970 2.218 39.879 1.00 92.56 77 GLN A O 1
ATOM 636 N N . LEU A 1 78 ? -13.093 3.193 39.100 1.00 92.12 78 LEU A N 1
ATOM 637 C CA . LEU A 1 78 ? -13.316 2.927 37.678 1.00 92.12 78 LEU A CA 1
ATOM 638 C C . LEU A 1 78 ? -13.387 1.425 37.389 1.00 92.12 78 LEU A C 1
ATOM 640 O O . LEU A 1 78 ? -14.345 0.984 36.762 1.00 92.12 78 LEU A O 1
ATOM 644 N N . GLU A 1 79 ? -12.473 0.615 37.930 1.00 86.00 79 GLU A N 1
ATOM 645 C CA . GLU A 1 79 ? -12.525 -0.845 37.758 1.00 86.00 79 GLU A CA 1
ATOM 646 C C . GLU A 1 79 ? -13.792 -1.455 38.393 1.00 86.00 79 GLU A C 1
ATOM 648 O O . GLU A 1 79 ? -14.428 -2.329 37.807 1.00 86.00 79 GLU A O 1
ATOM 653 N N . ARG A 1 80 ? -14.267 -0.935 39.536 1.00 88.69 80 ARG A N 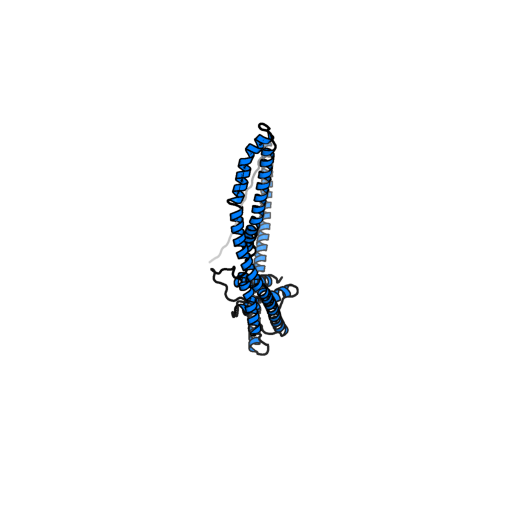1
ATOM 654 C CA . ARG A 1 80 ? -15.563 -1.351 40.117 1.00 88.69 80 ARG A CA 1
ATOM 655 C C . ARG A 1 80 ? -16.761 -0.945 39.254 1.00 88.69 80 ARG A C 1
ATOM 657 O O . ARG A 1 80 ? -17.765 -1.659 39.249 1.00 88.69 80 ARG A O 1
ATOM 664 N N . LEU A 1 81 ? -16.696 0.187 38.551 1.00 91.00 81 LEU A N 1
ATOM 665 C CA . LEU A 1 81 ? -17.734 0.607 37.603 1.00 91.00 81 LEU A CA 1
ATOM 666 C C . LEU A 1 81 ? -17.705 -0.261 36.338 1.00 91.00 81 LEU A C 1
ATOM 668 O O . LEU A 1 81 ? -18.748 -0.778 35.951 1.00 91.00 81 LEU A O 1
ATOM 672 N N . ARG A 1 82 ? -16.522 -0.517 35.774 1.00 85.25 82 ARG A N 1
ATOM 673 C CA . ARG A 1 82 ? -16.279 -1.449 34.660 1.00 85.25 82 ARG A CA 1
ATOM 674 C C . ARG A 1 82 ? -16.818 -2.849 34.963 1.00 85.25 82 ARG A C 1
ATOM 676 O O . ARG A 1 82 ? -17.612 -3.372 34.188 1.00 85.25 82 ARG A O 1
ATOM 683 N N . GLN A 1 83 ? -16.512 -3.413 36.133 1.00 84.50 83 GLN A N 1
ATOM 684 C CA . GLN A 1 83 ? -17.065 -4.701 36.577 1.00 84.50 83 GLN A CA 1
ATOM 685 C C . GLN A 1 83 ? -18.600 -4.688 36.683 1.00 84.50 83 GLN A C 1
ATOM 687 O O . GLN A 1 83 ? -19.255 -5.646 36.274 1.00 84.50 83 GLN A O 1
ATOM 692 N N . ARG A 1 84 ? -19.203 -3.602 37.191 1.00 87.69 84 ARG A N 1
ATOM 693 C CA . ARG A 1 84 ? -20.671 -3.455 37.249 1.00 87.69 84 ARG A CA 1
ATOM 694 C C . ARG A 1 84 ? -21.300 -3.347 35.860 1.00 87.69 84 ARG A C 1
ATOM 696 O O . ARG A 1 84 ? -22.336 -3.966 35.635 1.00 87.69 84 ARG A O 1
ATOM 703 N N . LEU A 1 85 ? -20.681 -2.604 34.943 1.00 85.19 85 LEU A N 1
ATOM 704 C CA . LEU A 1 85 ? -21.133 -2.481 33.557 1.00 85.19 85 LEU A CA 1
ATOM 705 C C . LEU A 1 85 ? -21.067 -3.829 32.833 1.00 85.19 85 LEU A C 1
ATOM 707 O O . LEU A 1 85 ? -22.065 -4.224 32.247 1.00 85.19 85 LEU A O 1
ATOM 711 N N . LEU A 1 86 ? -19.978 -4.591 32.974 1.00 80.88 86 LEU A N 1
ATOM 712 C CA . LEU A 1 86 ? -19.852 -5.942 32.405 1.00 80.88 86 LEU A CA 1
ATOM 713 C C . LEU A 1 86 ? -20.905 -6.923 32.957 1.00 80.88 86 LEU A C 1
ATOM 715 O O . LEU A 1 86 ? -21.436 -7.754 32.220 1.00 80.88 86 LEU A O 1
ATOM 719 N N . VAL A 1 87 ? -21.258 -6.824 34.245 1.00 83.06 87 VAL A N 1
ATOM 720 C CA . VAL A 1 87 ? -22.348 -7.623 34.840 1.00 83.06 87 VAL A CA 1
ATOM 721 C C . VAL A 1 87 ? -23.718 -7.212 34.287 1.00 83.06 87 VAL A C 1
ATOM 723 O O . VAL A 1 87 ? -24.534 -8.086 33.990 1.00 83.06 87 VAL A O 1
ATOM 726 N N . LEU A 1 88 ? -23.971 -5.911 34.113 1.00 83.31 88 LEU A N 1
ATOM 727 C CA . LEU A 1 88 ? -25.204 -5.405 33.501 1.00 83.31 88 LEU A CA 1
ATOM 728 C C . LEU A 1 88 ? -25.304 -5.811 32.026 1.00 83.31 88 LEU A C 1
ATOM 730 O O . LEU A 1 88 ? -26.327 -6.348 31.619 1.00 83.31 88 LEU A O 1
ATOM 734 N N . GLU A 1 89 ? -24.242 -5.638 31.244 1.00 80.06 89 GLU A N 1
ATOM 735 C CA . GLU A 1 89 ? -24.171 -6.038 29.838 1.00 80.06 89 GLU A CA 1
ATOM 736 C C . GLU A 1 89 ? -24.414 -7.543 29.675 1.00 80.06 89 GLU A C 1
ATOM 738 O O . GLU A 1 89 ? -25.231 -7.954 28.851 1.00 80.06 89 GLU A O 1
ATOM 743 N N . ARG A 1 90 ? -23.795 -8.379 30.522 1.00 79.25 90 ARG A N 1
ATOM 744 C CA . ARG A 1 90 ? -24.057 -9.824 30.552 1.00 79.25 90 ARG A CA 1
ATOM 745 C C . ARG A 1 90 ? -25.518 -10.135 30.882 1.00 79.25 90 ARG A C 1
ATOM 747 O O . ARG A 1 90 ? -26.091 -11.029 30.264 1.00 79.25 90 ARG A O 1
ATOM 754 N N . ALA A 1 91 ? -26.133 -9.410 31.818 1.00 79.06 91 ALA A N 1
ATOM 755 C CA . ALA A 1 91 ? -27.552 -9.572 32.130 1.00 79.06 91 ALA A CA 1
ATOM 756 C C . ALA A 1 91 ? -28.457 -9.156 30.953 1.00 79.06 91 ALA A C 1
ATOM 758 O O . ALA A 1 91 ? -29.443 -9.839 30.684 1.00 79.06 91 ALA A O 1
ATOM 759 N N . VAL A 1 92 ? -28.104 -8.100 30.209 1.00 79.94 92 VAL A N 1
ATOM 760 C CA . VAL A 1 92 ? -28.831 -7.685 28.997 1.00 79.94 92 VAL A CA 1
ATOM 761 C C . VAL A 1 92 ? -28.656 -8.712 27.870 1.00 79.94 92 VAL A C 1
ATOM 763 O O . VAL A 1 92 ? -29.670 -9.142 27.320 1.00 79.94 92 VAL A O 1
ATOM 766 N N . ARG A 1 93 ? -27.431 -9.190 27.588 1.00 77.00 93 ARG A N 1
ATOM 767 C CA . ARG A 1 93 ? -27.153 -10.264 26.603 1.00 77.00 93 ARG A CA 1
ATOM 768 C C . ARG A 1 93 ? -27.946 -11.546 26.894 1.00 77.00 93 ARG A C 1
ATOM 770 O O . ARG A 1 93 ? -28.401 -12.198 25.964 1.00 77.00 93 ARG A O 1
ATOM 777 N N . VAL A 1 94 ? -28.149 -11.890 28.169 1.00 78.88 94 VAL A N 1
ATOM 778 C CA . VAL A 1 94 ? -28.955 -13.054 28.603 1.00 78.88 94 VAL A CA 1
ATOM 779 C C . VAL A 1 94 ? -30.472 -12.791 28.550 1.00 78.88 94 VAL A C 1
ATOM 781 O O . VAL A 1 94 ? -31.257 -13.732 28.590 1.00 78.88 94 VAL A O 1
ATOM 784 N N . SER A 1 95 ? -30.917 -11.535 28.454 1.00 76.19 95 SER A N 1
ATOM 78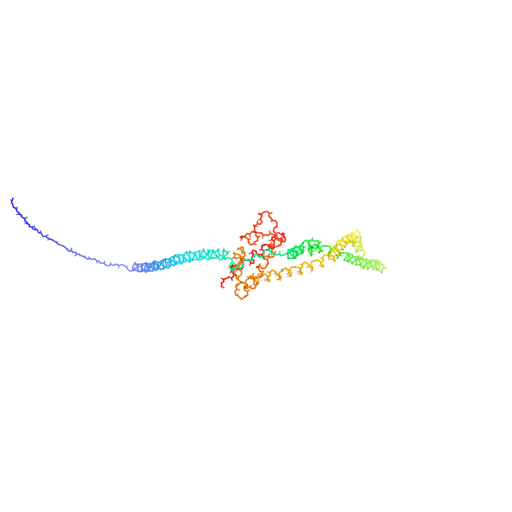5 C CA . SER A 1 95 ? -32.342 -11.176 28.558 1.00 76.19 95 SER A CA 1
ATOM 786 C C . SER A 1 95 ? -33.159 -11.293 27.264 1.00 76.19 95 SER A C 1
ATOM 788 O O . SER A 1 95 ? -34.358 -11.024 27.310 1.00 76.19 95 SER A O 1
ATOM 790 N N . GLU A 1 96 ? -32.523 -11.610 26.128 1.00 71.31 96 GLU A N 1
ATOM 791 C CA . GLU A 1 96 ? -33.086 -11.674 24.756 1.00 71.31 96 GLU A CA 1
ATOM 792 C C . GLU A 1 96 ? -33.773 -10.390 24.225 1.00 71.31 96 GLU A C 1
ATOM 794 O O . GLU A 1 96 ? -34.139 -10.316 23.056 1.00 71.31 96 GLU A O 1
ATOM 799 N N . LYS A 1 97 ? -33.919 -9.338 25.042 1.00 78.12 97 LYS A N 1
ATOM 800 C CA . LYS A 1 97 ? -34.665 -8.107 24.708 1.00 78.12 97 LYS A CA 1
ATOM 801 C C . LYS A 1 97 ? -33.920 -7.098 23.833 1.00 78.12 97 LYS A C 1
ATOM 803 O O . LYS A 1 97 ? -34.528 -6.114 23.418 1.00 78.12 97 LYS A O 1
ATOM 808 N N . VAL A 1 98 ? -32.627 -7.298 23.596 1.00 78.06 98 VAL A N 1
ATOM 809 C CA . VAL A 1 98 ? -31.776 -6.398 22.804 1.00 78.06 98 VAL A CA 1
ATOM 810 C C . VAL A 1 98 ? -31.080 -7.232 21.730 1.00 78.06 98 VAL A C 1
ATOM 812 O O . VAL A 1 98 ? -30.508 -8.269 22.076 1.00 78.06 98 VAL A O 1
ATOM 815 N N . PRO A 1 99 ? -31.121 -6.831 20.445 1.00 82.44 99 PRO A N 1
ATOM 816 C CA . PRO A 1 99 ? -30.477 -7.588 19.382 1.00 82.44 99 PRO A CA 1
ATOM 817 C C . PRO A 1 99 ? -28.962 -7.636 19.602 1.00 82.44 99 PRO A C 1
ATOM 819 O O . PRO A 1 99 ? -28.325 -6.611 19.843 1.00 82.44 99 PRO A O 1
ATOM 822 N N . VAL A 1 100 ? -28.382 -8.829 19.493 1.00 83.75 100 VAL A N 1
ATOM 823 C CA . VAL A 1 100 ? -26.930 -9.013 19.394 1.00 83.75 100 VAL A CA 1
ATOM 824 C C . VAL A 1 100 ? -26.579 -9.015 17.912 1.00 83.75 100 VAL A C 1
ATOM 826 O O . VAL A 1 100 ? -27.124 -9.821 17.160 1.00 83.75 100 VAL A O 1
ATOM 829 N N . VAL A 1 101 ? -25.693 -8.114 17.490 1.00 87.94 101 VAL A N 1
ATOM 830 C CA . VAL A 1 101 ? -25.230 -8.044 16.099 1.00 87.94 101 VAL A CA 1
ATOM 831 C C . VAL A 1 101 ? -23.826 -8.618 16.022 1.00 87.94 101 VAL A C 1
ATOM 833 O O . VAL A 1 101 ? -22.872 -8.046 16.546 1.00 87.94 101 VAL A O 1
ATOM 836 N N . ASP A 1 102 ? -23.703 -9.739 15.319 1.00 87.69 102 ASP A N 1
ATOM 837 C CA . ASP A 1 102 ? -22.417 -10.188 14.806 1.00 87.69 102 ASP A CA 1
ATOM 838 C C . ASP A 1 102 ? -22.025 -9.287 13.621 1.00 87.69 102 ASP A C 1
ATOM 840 O O . ASP A 1 102 ? -22.749 -9.195 12.625 1.00 87.69 102 ASP A O 1
ATOM 844 N N . LEU A 1 103 ? -20.900 -8.579 13.723 1.00 88.94 103 LEU A N 1
ATOM 845 C CA . LEU A 1 103 ? -20.396 -7.750 12.626 1.00 88.94 103 LEU A CA 1
ATOM 846 C C . LEU A 1 103 ? -19.706 -8.588 11.535 1.00 88.94 103 LEU A C 1
ATOM 848 O O . LEU A 1 103 ? -19.682 -8.149 10.388 1.00 88.94 103 LEU A O 1
ATOM 852 N N . GLU A 1 104 ? -19.200 -9.778 11.869 1.00 88.38 104 GLU A N 1
ATOM 853 C CA . GLU A 1 104 ? -18.453 -10.689 10.990 1.00 88.38 104 GLU A CA 1
ATOM 854 C C . GLU A 1 104 ? -19.354 -11.627 10.182 1.00 88.38 104 GLU A C 1
ATOM 856 O O . GLU A 1 104 ? -18.926 -12.095 9.121 1.00 88.38 104 GLU A O 1
ATOM 861 N N . ASP A 1 105 ? -20.606 -11.864 10.605 1.00 89.25 105 ASP A N 1
ATOM 862 C CA . ASP A 1 105 ? -21.591 -12.601 9.798 1.00 89.25 105 ASP A CA 1
ATOM 863 C C . ASP A 1 105 ? -22.103 -11.772 8.607 1.00 89.25 105 ASP A C 1
ATOM 865 O O . ASP A 1 105 ? -23.251 -11.323 8.507 1.00 89.25 105 ASP A O 1
ATOM 869 N N . VAL A 1 106 ? -21.183 -11.526 7.683 1.00 87.31 106 VAL A N 1
ATOM 870 C CA . VAL A 1 106 ? -21.411 -10.853 6.417 1.00 87.31 106 VAL A CA 1
ATOM 871 C C . VAL A 1 106 ? -21.661 -11.896 5.333 1.00 87.31 106 VAL A C 1
ATOM 873 O O . VAL A 1 106 ? -20.956 -12.905 5.242 1.00 87.31 106 VAL A O 1
ATOM 876 N N . GLY A 1 107 ? -22.669 -11.660 4.493 1.00 89.31 107 GLY A N 1
ATOM 877 C CA . GLY A 1 107 ? -23.053 -12.594 3.433 1.00 89.31 107 GLY A CA 1
ATOM 878 C C . GLY A 1 107 ? -21.946 -12.827 2.389 1.00 89.31 107 GLY A C 1
ATOM 879 O O . GLY A 1 107 ? -21.000 -12.038 2.286 1.00 89.31 107 GLY A O 1
ATOM 880 N N . PRO A 1 108 ? -22.068 -13.874 1.548 1.00 90.69 108 PRO A N 1
ATOM 881 C CA . PRO A 1 108 ? -21.013 -14.293 0.619 1.00 90.69 108 PRO A CA 1
ATOM 882 C C . PRO A 1 108 ? -20.576 -13.192 -0.359 1.00 90.69 108 PRO A C 1
ATOM 884 O O . PRO A 1 108 ? -19.415 -13.156 -0.753 1.00 90.69 108 PRO A O 1
ATOM 887 N N . GLN A 1 109 ? -21.465 -12.252 -0.701 1.00 91.31 109 GLN A N 1
ATOM 888 C CA . GLN A 1 109 ? -21.135 -11.100 -1.545 1.00 91.31 109 GLN A CA 1
ATOM 889 C C . GLN A 1 109 ? -20.103 -10.157 -0.899 1.00 91.31 109 GLN A C 1
ATOM 891 O O . GLN A 1 109 ? -19.252 -9.626 -1.601 1.00 91.31 109 GLN A O 1
ATOM 896 N N . ILE A 1 110 ? -20.142 -9.962 0.423 1.00 91.50 110 ILE A N 1
ATOM 897 C CA . ILE A 1 110 ? -19.203 -9.080 1.135 1.00 91.50 110 ILE A CA 1
ATOM 898 C C . ILE A 1 110 ? -17.845 -9.775 1.296 1.00 91.50 110 ILE A C 1
ATOM 900 O O . ILE A 1 110 ? -16.815 -9.172 1.008 1.00 91.50 110 ILE A O 1
ATOM 904 N N . ARG A 1 111 ? -17.835 -11.075 1.634 1.00 91.75 111 ARG A N 1
ATOM 905 C CA . ARG A 1 111 ? -16.601 -11.891 1.656 1.00 91.75 111 ARG A CA 1
ATOM 906 C C . ARG A 1 111 ? -15.936 -11.936 0.274 1.00 91.75 111 ARG A C 1
ATOM 908 O O . ARG A 1 111 ? -14.715 -11.888 0.168 1.00 91.75 111 ARG A O 1
ATOM 915 N N . ARG A 1 112 ? -16.740 -11.957 -0.797 1.00 91.62 112 ARG A N 1
ATOM 916 C CA . ARG A 1 112 ? -16.261 -11.846 -2.180 1.00 91.62 112 ARG A CA 1
ATOM 917 C C . ARG A 1 112 ? -15.634 -10.480 -2.481 1.00 91.62 112 ARG A C 1
ATOM 919 O O . ARG A 1 112 ? -14.575 -10.462 -3.096 1.00 91.62 112 ARG A O 1
ATOM 926 N N . LEU A 1 113 ? -16.247 -9.368 -2.063 1.00 92.00 113 LEU A N 1
ATOM 927 C CA . LEU A 1 113 ? -15.661 -8.029 -2.235 1.00 92.00 113 LEU A CA 1
ATOM 928 C C . LEU A 1 113 ? -14.313 -7.912 -1.506 1.00 92.00 113 LEU A C 1
ATOM 930 O O . LEU A 1 113 ? -13.355 -7.427 -2.095 1.00 92.00 113 LEU A O 1
ATOM 934 N N . ALA A 1 114 ? -14.208 -8.436 -0.281 1.00 90.88 114 ALA A N 1
ATOM 935 C CA . ALA A 1 114 ? -12.953 -8.492 0.470 1.00 90.88 114 ALA A CA 1
ATOM 936 C C . ALA A 1 114 ? -11.849 -9.273 -0.272 1.00 90.88 114 ALA A C 1
ATOM 938 O O . ALA A 1 114 ? -10.761 -8.745 -0.495 1.00 90.88 114 ALA A O 1
ATOM 939 N N . ALA A 1 115 ? -12.152 -10.488 -0.742 1.00 89.25 115 ALA A N 1
ATOM 940 C CA . ALA A 1 115 ? -11.201 -11.308 -1.496 1.00 89.25 115 ALA A CA 1
ATOM 941 C C . ALA A 1 115 ? -10.836 -10.718 -2.877 1.00 89.25 115 ALA A C 1
ATOM 943 O O . ALA A 1 115 ? -9.701 -10.861 -3.335 1.00 89.25 115 ALA A O 1
ATOM 944 N N . GLU A 1 116 ? -11.772 -10.047 -3.561 1.00 89.56 116 GLU A N 1
ATOM 945 C CA . GLU A 1 116 ? -11.480 -9.349 -4.821 1.00 89.56 116 GLU A CA 1
ATOM 946 C C . GLU A 1 116 ? -10.656 -8.070 -4.581 1.00 89.56 116 GLU A C 1
ATOM 948 O O . GLU A 1 116 ? -9.764 -7.789 -5.379 1.00 89.56 116 GLU A O 1
ATOM 953 N N . ALA A 1 117 ? -10.845 -7.363 -3.463 1.00 85.00 117 ALA A N 1
ATOM 954 C CA . ALA A 1 117 ? -10.052 -6.192 -3.089 1.00 85.00 117 ALA A CA 1
ATOM 955 C C . ALA A 1 117 ? -8.619 -6.534 -2.632 1.00 85.00 117 ALA A C 1
ATOM 957 O O . ALA A 1 117 ? -7.667 -5.900 -3.091 1.00 85.00 117 ALA A O 1
ATOM 958 N N . GLU A 1 118 ? -8.422 -7.558 -1.790 1.00 87.38 118 GLU A N 1
ATOM 959 C CA . GLU A 1 118 ? -7.084 -7.996 -1.342 1.00 87.38 118 GLU A CA 1
ATOM 960 C C . GLU A 1 118 ? -6.171 -8.326 -2.535 1.00 87.38 118 GLU A C 1
ATOM 962 O O . GLU A 1 118 ? -4.987 -7.960 -2.566 1.00 87.38 118 GLU A O 1
ATOM 967 N N . ARG A 1 119 ? -6.764 -8.934 -3.573 1.00 89.25 119 ARG A N 1
ATOM 968 C CA . ARG A 1 119 ? -6.113 -9.328 -4.828 1.00 89.25 119 ARG A CA 1
ATOM 969 C C . ARG A 1 119 ? -5.372 -8.184 -5.523 1.00 89.25 119 ARG A C 1
ATOM 971 O O . ARG A 1 119 ? -4.411 -8.462 -6.244 1.00 89.25 119 ARG A O 1
ATOM 978 N N . ARG A 1 120 ? -5.744 -6.923 -5.273 1.00 90.88 120 ARG A N 1
ATOM 979 C CA . ARG A 1 120 ? -5.056 -5.718 -5.766 1.00 90.88 120 ARG A CA 1
ATOM 980 C C . ARG A 1 120 ? -3.544 -5.763 -5.543 1.00 90.88 120 ARG A C 1
ATOM 982 O O . ARG A 1 120 ? -2.789 -5.392 -6.436 1.00 90.88 120 ARG A O 1
ATOM 989 N N . HIS A 1 121 ? -3.086 -6.275 -4.400 1.00 86.69 121 HIS A N 1
ATOM 990 C CA . HIS A 1 121 ? -1.655 -6.372 -4.096 1.00 86.69 121 HIS A CA 1
ATOM 991 C C . HIS A 1 121 ? -0.955 -7.435 -4.959 1.00 86.69 121 HIS A C 1
ATOM 993 O O . HIS A 1 121 ? 0.102 -7.169 -5.526 1.00 86.69 121 HIS A O 1
ATOM 999 N N . SER A 1 122 ? -1.590 -8.597 -5.164 1.00 88.81 122 SER A N 1
ATOM 1000 C CA . SER A 1 122 ? -1.099 -9.647 -6.079 1.00 88.81 122 SER A CA 1
ATOM 1001 C C . SER A 1 122 ? -1.121 -9.239 -7.561 1.00 88.81 122 SER A C 1
ATOM 1003 O O . SER A 1 122 ? -0.413 -9.821 -8.383 1.00 88.81 122 SER A O 1
ATOM 1005 N N . LEU A 1 123 ? -1.941 -8.244 -7.913 1.00 91.94 123 LEU A N 1
ATOM 1006 C CA . LEU A 1 123 ? -1.988 -7.626 -9.237 1.00 91.94 123 LEU A CA 1
ATOM 1007 C C . LEU A 1 123 ? -0.879 -6.577 -9.390 1.00 91.94 123 LEU A C 1
ATOM 1009 O O . LEU A 1 123 ? -0.135 -6.627 -10.363 1.00 91.94 123 LEU A O 1
ATOM 1013 N N . ALA A 1 124 ? -0.706 -5.689 -8.408 1.00 89.94 124 ALA A N 1
ATOM 1014 C CA . ALA A 1 124 ? 0.375 -4.703 -8.396 1.00 89.94 124 ALA A CA 1
ATOM 1015 C C . ALA A 1 124 ? 1.769 -5.360 -8.431 1.00 89.94 124 ALA A C 1
ATOM 1017 O O . ALA A 1 124 ? 2.642 -4.890 -9.153 1.00 89.94 124 ALA A O 1
ATOM 1018 N N . ALA A 1 125 ? 1.954 -6.489 -7.737 1.00 89.81 125 ALA A N 1
ATOM 1019 C CA . ALA A 1 125 ? 3.200 -7.263 -7.735 1.00 89.81 125 ALA A CA 1
ATOM 1020 C C . ALA A 1 125 ? 3.554 -7.937 -9.083 1.00 89.81 125 ALA A C 1
ATOM 1022 O O . ALA A 1 125 ? 4.644 -8.488 -9.215 1.00 89.81 125 ALA A O 1
ATOM 1023 N N . GLN A 1 126 ? 2.663 -7.910 -10.086 1.00 91.44 126 GLN A N 1
ATOM 1024 C CA . GLN A 1 126 ? 2.965 -8.353 -11.459 1.00 91.44 126 GLN A CA 1
ATOM 1025 C C . GLN A 1 126 ? 3.544 -7.236 -12.341 1.00 91.44 126 GLN A C 1
ATOM 1027 O O . GLN A 1 126 ? 3.916 -7.513 -13.480 1.00 91.44 126 GLN A O 1
ATOM 1032 N N . LEU A 1 127 ? 3.567 -5.989 -11.862 1.00 94.00 127 LEU A N 1
ATOM 1033 C CA . LEU A 1 127 ? 4.017 -4.821 -12.618 1.00 94.00 127 LEU A CA 1
ATOM 1034 C C . LEU A 1 127 ? 5.400 -4.382 -12.144 1.00 94.00 127 LEU A C 1
ATOM 1036 O O . LEU A 1 127 ? 5.681 -4.399 -10.944 1.00 94.00 127 LEU A O 1
ATOM 1040 N N . LEU A 1 128 ? 6.244 -3.921 -13.067 1.00 92.81 128 LEU A N 1
ATOM 1041 C CA . LEU A 1 128 ? 7.524 -3.327 -12.694 1.00 92.81 128 LEU A CA 1
ATOM 1042 C C . LEU A 1 128 ? 7.297 -2.016 -11.928 1.00 92.81 128 LEU A C 1
ATOM 1044 O O . LEU A 1 128 ? 6.579 -1.116 -12.379 1.00 92.81 128 LEU A O 1
ATOM 1048 N N . THR A 1 129 ? 7.944 -1.882 -10.771 1.00 93.06 129 THR A N 1
ATOM 1049 C CA . THR A 1 129 ? 7.914 -0.640 -9.990 1.00 93.06 129 THR A CA 1
ATOM 1050 C C . THR A 1 129 ? 8.638 0.492 -10.736 1.00 93.06 129 THR A C 1
ATOM 1052 O O . THR A 1 129 ? 9.507 0.228 -11.571 1.00 93.06 129 THR A O 1
ATOM 1055 N N . PRO A 1 130 ? 8.383 1.776 -10.413 1.00 92.94 130 PRO A N 1
ATOM 1056 C CA . PRO A 1 130 ? 9.124 2.888 -11.016 1.00 92.94 130 PRO A CA 1
ATOM 1057 C C . PRO A 1 130 ? 10.649 2.785 -10.834 1.00 92.94 130 PRO A C 1
ATOM 1059 O O . PRO A 1 130 ? 11.401 3.177 -11.721 1.00 92.94 130 PRO A O 1
ATOM 1062 N N . SER A 1 131 ? 11.122 2.211 -9.719 1.00 92.50 131 SER A N 1
ATOM 1063 C CA . SER A 1 131 ? 12.551 1.964 -9.485 1.00 92.50 131 SER A CA 1
ATOM 1064 C C . SER A 1 131 ? 13.114 0.801 -10.311 1.00 92.50 131 SER A C 1
ATOM 1066 O O . SER A 1 131 ? 14.277 0.861 -10.699 1.00 92.50 131 SER A O 1
ATOM 1068 N N . GLN A 1 132 ? 12.307 -0.218 -10.627 1.00 93.06 132 GLN A N 1
ATOM 1069 C CA . GLN A 1 132 ? 12.682 -1.320 -11.523 1.00 93.06 132 GLN A CA 1
ATOM 1070 C C . GLN A 1 132 ? 12.630 -0.922 -13.005 1.00 93.06 132 GLN A C 1
ATOM 1072 O O . GLN A 1 132 ? 13.456 -1.388 -13.784 1.00 93.06 132 GLN A O 1
ATOM 1077 N N . ARG A 1 133 ? 11.692 -0.054 -13.408 1.00 95.50 133 ARG A N 1
ATOM 1078 C CA . ARG A 1 133 ? 11.588 0.446 -14.792 1.00 95.50 133 ARG A CA 1
ATOM 1079 C C . ARG A 1 133 ? 12.715 1.404 -15.166 1.00 95.50 133 ARG A C 1
ATOM 1081 O O . ARG A 1 133 ? 13.238 1.329 -16.276 1.00 95.50 133 ARG A O 1
ATOM 1088 N N . ARG A 1 134 ? 13.112 2.268 -14.228 1.00 95.94 134 ARG A N 1
ATOM 1089 C CA . ARG A 1 134 ? 14.131 3.306 -14.421 1.00 95.94 134 ARG A CA 1
ATOM 1090 C C . ARG A 1 134 ? 15.424 2.845 -15.126 1.00 95.94 134 ARG A C 1
ATOM 1092 O O . ARG A 1 134 ? 15.796 3.527 -16.075 1.00 95.94 134 ARG A O 1
ATOM 1099 N N . PRO A 1 135 ? 16.125 1.761 -14.727 1.00 95.75 135 PRO A N 1
ATOM 1100 C CA . PRO A 1 135 ? 17.343 1.333 -15.423 1.00 95.75 135 PRO A CA 1
ATOM 1101 C C . PRO A 1 135 ? 17.097 1.022 -16.904 1.00 95.75 135 PRO A C 1
ATOM 1103 O O . PRO A 1 135 ? 17.841 1.517 -17.742 1.00 95.75 135 PRO A O 1
ATOM 1106 N N . TYR A 1 136 ? 16.009 0.324 -17.246 1.00 95.69 136 TYR A N 1
ATOM 1107 C CA . TYR A 1 136 ? 15.651 0.029 -18.639 1.00 95.69 136 TYR A CA 1
ATOM 1108 C C . TYR A 1 136 ? 15.320 1.300 -19.440 1.00 95.69 136 TYR A C 1
ATOM 1110 O O . TYR A 1 136 ? 15.686 1.428 -20.608 1.00 95.69 136 TYR A O 1
ATOM 1118 N N . GLU A 1 137 ? 14.653 2.272 -18.815 1.00 95.25 137 GLU A N 1
ATOM 1119 C CA . GLU A 1 137 ? 14.361 3.574 -19.428 1.00 95.25 137 GLU A CA 1
ATOM 1120 C C . GLU A 1 137 ? 15.651 4.405 -19.629 1.00 95.25 137 GLU A C 1
ATOM 1122 O O . GLU A 1 137 ? 15.802 5.087 -20.647 1.00 95.25 137 GLU A O 1
ATOM 1127 N N . GLU A 1 138 ? 16.631 4.286 -18.725 1.00 95.81 138 GLU A N 1
ATOM 1128 C CA . GLU A 1 138 ? 17.974 4.862 -18.880 1.00 95.81 138 GLU A CA 1
ATOM 1129 C C . GLU A 1 138 ? 18.814 4.138 -19.953 1.00 95.81 138 GLU A C 1
ATOM 1131 O O . GLU A 1 138 ? 19.516 4.816 -20.706 1.00 95.81 138 GLU A O 1
ATOM 1136 N N . ASP A 1 139 ? 18.720 2.807 -20.072 1.00 94.94 139 ASP A N 1
ATOM 1137 C CA . ASP A 1 139 ? 19.376 1.984 -21.104 1.00 94.94 139 ASP A CA 1
ATOM 1138 C C . ASP A 1 139 ? 18.890 2.375 -22.513 1.00 94.94 139 ASP A C 1
ATOM 1140 O O . ASP A 1 139 ? 19.697 2.723 -23.381 1.00 94.94 139 ASP A O 1
ATOM 1144 N N . VAL A 1 140 ? 17.566 2.438 -22.721 1.00 95.75 140 VAL A N 1
ATOM 1145 C CA . VAL A 1 140 ? 16.942 2.939 -23.965 1.00 95.75 140 VAL A CA 1
ATOM 1146 C C . VAL A 1 140 ? 17.430 4.355 -24.298 1.00 95.75 140 VAL A C 1
ATOM 1148 O O . VAL A 1 140 ? 17.711 4.667 -25.458 1.00 95.75 140 VAL A O 1
ATOM 1151 N N . ALA A 1 141 ? 17.609 5.211 -23.287 1.00 95.19 141 ALA A N 1
ATOM 1152 C CA . ALA A 1 141 ? 18.114 6.572 -23.457 1.00 95.19 141 ALA A CA 1
ATOM 1153 C C . ALA A 1 141 ? 19.632 6.673 -23.744 1.00 95.19 141 ALA A C 1
ATOM 1155 O O . ALA A 1 141 ? 20.111 7.778 -24.028 1.00 95.19 141 ALA A O 1
ATOM 1156 N N . ARG A 1 142 ? 20.408 5.574 -23.714 1.00 94.44 142 ARG A N 1
ATOM 1157 C CA . ARG A 1 142 ? 21.822 5.564 -24.158 1.00 94.44 142 ARG A CA 1
ATOM 1158 C C . ARG A 1 142 ? 21.958 5.483 -25.675 1.00 94.44 142 ARG A C 1
ATOM 1160 O O . ARG A 1 142 ? 22.826 6.152 -26.233 1.00 94.44 142 ARG A O 1
ATOM 1167 N N . LEU A 1 143 ? 21.095 4.729 -26.355 1.00 95.50 143 LEU A N 1
ATOM 1168 C CA . LEU A 1 143 ? 21.153 4.542 -27.810 1.00 95.50 143 LEU A CA 1
ATOM 1169 C C . LEU A 1 143 ? 21.109 5.852 -28.632 1.00 95.50 143 LEU A C 1
ATOM 1171 O O . LEU A 1 143 ? 21.961 6.010 -29.512 1.00 95.50 143 LEU A O 1
ATOM 1175 N N . PRO A 1 144 ? 20.205 6.826 -28.385 1.00 96.44 144 PRO A N 1
ATOM 1176 C CA . PRO A 1 144 ? 20.249 8.103 -29.100 1.00 96.44 144 PRO A CA 1
ATOM 1177 C C . PRO A 1 144 ? 21.536 8.891 -28.810 1.00 96.44 144 PRO A C 1
ATOM 1179 O O . PRO A 1 144 ? 22.113 9.450 -29.737 1.00 96.44 144 PRO A O 1
ATOM 1182 N N . LYS A 1 145 ? 22.052 8.855 -27.573 1.00 95.38 145 LYS A N 1
ATOM 1183 C CA . LYS A 1 145 ? 23.311 9.526 -27.194 1.00 95.38 145 LYS A CA 1
ATOM 1184 C C . LYS A 1 145 ? 24.527 8.910 -27.895 1.00 95.38 145 LYS A C 1
ATOM 1186 O O . LYS A 1 145 ? 25.415 9.638 -28.323 1.00 95.38 145 LYS A O 1
ATOM 1191 N N . ALA A 1 146 ? 24.557 7.586 -28.071 1.00 94.94 146 ALA A N 1
ATOM 1192 C CA . ALA A 1 146 ? 25.607 6.904 -28.832 1.00 94.94 146 ALA A CA 1
ATOM 1193 C C . ALA A 1 146 ? 25.571 7.267 -30.331 1.00 94.94 146 ALA A C 1
ATOM 1195 O O . ALA A 1 146 ? 26.619 7.439 -30.952 1.00 94.94 146 ALA A O 1
ATOM 1196 N N . ARG A 1 147 ? 24.372 7.441 -30.909 1.00 95.94 147 ARG A N 1
ATOM 1197 C CA . ARG A 1 147 ? 24.192 7.928 -32.291 1.00 95.94 147 ARG A CA 1
ATOM 1198 C C . ARG A 1 147 ? 24.615 9.391 -32.450 1.00 95.94 147 ARG A C 1
ATOM 1200 O O . ARG A 1 147 ? 25.262 9.727 -33.436 1.00 95.94 147 ARG A O 1
ATOM 1207 N N . GLU A 1 148 ? 24.304 10.242 -31.476 1.00 96.69 148 GLU A N 1
ATOM 1208 C CA . GLU A 1 148 ? 24.746 11.641 -31.454 1.00 96.69 148 GLU A CA 1
ATOM 1209 C C . GLU A 1 148 ? 26.277 11.746 -31.327 1.00 96.69 148 GLU A C 1
ATOM 1211 O O . GLU A 1 148 ? 26.920 12.452 -32.102 1.00 96.69 148 GLU A O 1
ATOM 1216 N N . ALA A 1 149 ? 26.883 10.968 -30.424 1.00 94.81 149 ALA A N 1
ATOM 1217 C CA . ALA A 1 149 ? 28.334 10.890 -30.267 1.00 94.81 149 ALA A CA 1
ATOM 1218 C C . ALA A 1 149 ? 29.045 10.385 -31.537 1.00 94.81 149 ALA A C 1
ATOM 1220 O O . ALA A 1 149 ? 30.161 10.830 -31.825 1.00 94.81 149 ALA A O 1
ATOM 1221 N N . LEU A 1 150 ? 28.403 9.497 -32.313 1.00 96.06 150 LEU A N 1
ATOM 1222 C CA . LEU A 1 150 ? 28.890 9.103 -33.635 1.00 96.06 150 LEU A CA 1
ATOM 1223 C C . LEU A 1 150 ? 28.860 10.296 -34.593 1.00 96.06 150 LEU A C 1
ATOM 1225 O O . LEU A 1 150 ? 29.913 10.644 -35.119 1.00 96.06 150 LEU A O 1
ATOM 1229 N N . ALA A 1 151 ? 27.710 10.957 -34.760 1.00 96.50 151 ALA A N 1
ATOM 1230 C CA . ALA A 1 151 ? 27.563 12.100 -35.664 1.00 96.50 151 ALA A CA 1
ATOM 1231 C C . ALA A 1 151 ? 28.581 13.219 -35.364 1.00 96.50 151 ALA A C 1
ATOM 1233 O O . ALA A 1 151 ? 29.294 13.654 -36.266 1.00 96.50 151 ALA A O 1
ATOM 1234 N N . GLN A 1 152 ? 28.751 13.588 -34.089 1.00 95.81 152 GLN A N 1
ATOM 1235 C CA . GLN A 1 152 ? 29.776 14.545 -33.643 1.00 95.81 152 GLN A CA 1
ATOM 1236 C C . GLN A 1 152 ? 31.207 14.095 -34.002 1.00 95.81 152 GLN A C 1
ATOM 1238 O O . GLN A 1 152 ? 32.062 14.916 -34.331 1.00 95.81 152 GLN A O 1
ATOM 1243 N N . SER A 1 153 ? 31.500 12.789 -33.937 1.00 94.62 153 SER A N 1
ATOM 1244 C CA . SER A 1 153 ? 32.817 12.248 -34.312 1.00 94.62 153 SER A CA 1
ATOM 1245 C C . SER A 1 153 ? 33.045 12.190 -35.827 1.00 94.62 153 SER A C 1
ATOM 1247 O O . SER A 1 153 ? 34.192 12.215 -36.271 1.00 94.62 153 SER A O 1
ATOM 1249 N N . GLU A 1 154 ? 31.975 12.138 -36.623 1.00 95.88 154 GLU A N 1
ATOM 1250 C CA . GLU A 1 154 ? 32.034 12.171 -38.087 1.00 95.88 154 GLU A CA 1
ATOM 1251 C C . GLU A 1 154 ? 32.151 13.601 -38.612 1.00 95.88 154 GLU A C 1
ATOM 1253 O O . GLU A 1 154 ? 32.995 13.854 -39.466 1.00 95.88 154 GLU A O 1
ATOM 1258 N N . GLU A 1 155 ? 31.416 14.551 -38.032 1.00 97.12 155 GLU A N 1
ATOM 1259 C CA . GLU A 1 155 ? 31.581 15.988 -38.282 1.00 97.12 155 GLU A CA 1
ATOM 1260 C C . GLU A 1 155 ? 33.013 16.451 -37.962 1.00 97.12 155 GLU A C 1
ATOM 1262 O O . GLU A 1 155 ? 33.673 17.064 -38.803 1.00 97.12 155 GLU A O 1
ATOM 1267 N N . ALA A 1 156 ? 33.549 16.069 -36.795 1.00 95.12 156 ALA A N 1
ATOM 1268 C CA . ALA A 1 156 ? 34.933 16.364 -36.425 1.00 95.12 156 ALA A CA 1
ATOM 1269 C C . ALA A 1 156 ? 35.959 15.738 -37.391 1.00 95.12 156 ALA A C 1
ATOM 1271 O O . ALA A 1 156 ? 36.992 16.350 -37.674 1.00 95.12 156 ALA A O 1
ATOM 1272 N N . LEU A 1 157 ? 35.688 14.536 -37.916 1.00 96.06 157 LEU A N 1
ATOM 1273 C CA . LEU A 1 157 ? 36.564 13.873 -38.886 1.00 96.06 157 LEU A CA 1
ATOM 1274 C C . LEU A 1 157 ? 36.524 14.570 -40.249 1.00 96.06 157 LEU A C 1
ATOM 1276 O O . LEU A 1 157 ? 37.576 14.785 -40.847 1.00 96.06 157 LEU A O 1
ATOM 1280 N N . ILE A 1 158 ? 35.337 14.960 -40.719 1.00 96.69 158 ILE A N 1
ATOM 1281 C CA . ILE A 1 158 ? 35.159 15.719 -41.962 1.00 96.69 158 ILE A CA 1
ATOM 1282 C C . ILE A 1 158 ? 35.881 17.067 -41.860 1.00 96.69 158 ILE A C 1
ATOM 1284 O O . ILE A 1 158 ? 36.661 17.393 -42.750 1.00 96.69 158 ILE A O 1
ATOM 1288 N N . ALA A 1 159 ? 35.717 17.801 -40.755 1.00 95.44 159 ALA A N 1
ATOM 1289 C CA . ALA A 1 159 ? 36.385 19.086 -40.542 1.00 95.44 159 ALA A CA 1
ATOM 1290 C C . ALA A 1 159 ? 37.922 18.977 -40.604 1.00 95.44 159 ALA A C 1
ATOM 1292 O O . ALA A 1 159 ? 38.571 19.772 -41.285 1.00 95.44 159 ALA A O 1
ATOM 1293 N N . VAL A 1 160 ? 38.512 17.962 -39.957 1.00 95.75 160 VAL A N 1
ATOM 1294 C CA . VAL A 1 160 ? 39.962 17.701 -40.034 1.00 95.75 160 VAL A CA 1
ATOM 1295 C C . VAL A 1 160 ? 40.383 17.335 -41.463 1.00 95.75 160 VAL A C 1
ATOM 1297 O O . VAL A 1 160 ? 41.344 17.900 -41.983 1.00 95.75 160 VAL A O 1
ATOM 1300 N N . LEU A 1 161 ? 39.656 16.436 -42.134 1.00 95.12 161 LEU A N 1
ATOM 1301 C CA . LEU A 1 161 ? 39.970 16.027 -43.508 1.00 95.12 161 LEU A CA 1
ATOM 1302 C C . LEU A 1 161 ? 39.834 17.179 -44.519 1.00 95.12 161 LEU A C 1
ATOM 1304 O O . LEU A 1 161 ? 40.623 17.248 -45.460 1.00 95.12 161 LEU A O 1
ATOM 1308 N N . GLU A 1 162 ? 38.896 18.108 -44.319 1.00 96.25 162 GLU A N 1
ATOM 1309 C CA . GLU A 1 162 ? 38.766 19.307 -45.149 1.00 96.25 162 GLU A CA 1
ATOM 1310 C C . GLU A 1 162 ? 39.970 20.244 -45.016 1.00 96.25 162 GLU A C 1
ATOM 1312 O O . GLU A 1 162 ? 40.470 20.718 -46.038 1.00 96.25 162 GLU A O 1
ATOM 1317 N N . VAL A 1 163 ? 40.475 20.485 -43.800 1.00 94.75 163 VAL A N 1
ATOM 1318 C CA . VAL A 1 163 ? 41.706 21.273 -43.602 1.00 94.75 163 VAL A CA 1
ATOM 1319 C C . VAL A 1 163 ? 42.887 20.577 -44.283 1.00 94.75 163 VAL A C 1
ATOM 1321 O O . VAL A 1 163 ? 43.608 21.204 -45.057 1.00 94.75 163 VAL A O 1
ATOM 1324 N N . LEU A 1 164 ? 43.030 19.260 -44.110 1.00 93.00 164 LEU A N 1
ATOM 1325 C CA . LEU A 1 164 ? 44.097 18.472 -44.743 1.00 93.00 164 LEU A CA 1
ATOM 1326 C C . LEU A 1 164 ? 44.020 18.414 -46.277 1.00 93.00 164 LEU A C 1
ATOM 1328 O O . LEU A 1 164 ? 45.047 18.168 -46.919 1.00 93.00 164 LEU A O 1
ATOM 1332 N N . ALA A 1 165 ? 42.843 18.641 -46.863 1.00 93.62 165 ALA A N 1
ATOM 1333 C CA . ALA A 1 165 ? 42.637 18.727 -48.308 1.00 93.62 165 ALA A CA 1
ATOM 1334 C C . ALA A 1 165 ? 42.851 20.143 -48.877 1.00 93.62 165 ALA A C 1
ATOM 1336 O O . ALA A 1 165 ? 43.177 20.273 -50.056 1.00 93.62 165 ALA A O 1
ATOM 1337 N N . LYS A 1 166 ? 42.663 21.192 -48.063 1.00 92.94 166 LYS A N 1
ATOM 1338 C CA . LYS A 1 166 ? 42.720 22.605 -48.484 1.00 92.94 166 LYS A CA 1
ATOM 1339 C C . LYS A 1 166 ? 44.053 23.294 -48.162 1.00 92.94 166 LYS A C 1
ATOM 1341 O O . LYS A 1 166 ? 44.464 24.169 -48.916 1.00 92.94 166 LYS A O 1
ATOM 1346 N N . ALA A 1 167 ? 44.711 22.926 -47.062 1.00 91.50 167 ALA A N 1
ATOM 1347 C CA . ALA A 1 167 ? 45.884 23.627 -46.539 1.00 91.50 167 ALA A CA 1
ATOM 1348 C C . ALA A 1 167 ? 47.218 23.091 -47.096 1.00 91.50 167 ALA A C 1
ATOM 1350 O O . ALA A 1 167 ? 47.471 21.877 -47.129 1.00 91.50 167 ALA A O 1
ATOM 1351 N N . GLU A 1 168 ? 48.102 24.011 -47.494 1.00 87.69 168 GLU A N 1
ATOM 1352 C CA . GLU A 1 168 ? 49.449 23.703 -47.990 1.00 87.69 168 GLU A CA 1
ATOM 1353 C C . GLU A 1 168 ? 50.361 23.121 -46.892 1.00 87.69 168 GLU A C 1
ATOM 1355 O O . GLU A 1 168 ? 50.132 23.291 -45.692 1.00 87.69 168 GLU A O 1
ATOM 1360 N N . ARG A 1 169 ? 51.412 22.394 -47.294 1.00 82.75 169 ARG A N 1
ATOM 1361 C CA . ARG A 1 169 ? 52.333 21.727 -46.356 1.00 82.75 169 ARG A CA 1
ATOM 1362 C C . ARG A 1 169 ? 53.226 22.734 -45.632 1.00 82.75 169 ARG A C 1
ATOM 1364 O O . ARG A 1 169 ? 53.810 23.597 -46.278 1.00 82.75 169 ARG A O 1
ATOM 1371 N N . GLY A 1 170 ? 53.374 22.574 -44.315 1.00 83.50 170 GLY A N 1
ATOM 1372 C CA . GLY A 1 170 ? 54.108 23.517 -43.463 1.00 83.50 170 GLY A CA 1
ATOM 1373 C C . GLY A 1 170 ? 53.310 24.772 -43.093 1.00 83.50 170 GLY A C 1
ATOM 1374 O O . GLY A 1 170 ? 53.897 25.761 -42.657 1.00 83.50 170 GLY A O 1
ATOM 1375 N N . THR A 1 171 ? 51.986 24.753 -43.278 1.00 91.25 171 THR A N 1
ATOM 1376 C CA . THR A 1 171 ? 51.084 25.730 -42.655 1.00 91.25 171 THR A CA 1
ATOM 1377 C C . THR A 1 171 ? 50.668 25.222 -41.267 1.00 91.25 171 THR A C 1
ATOM 1379 O O . THR A 1 171 ? 50.361 24.037 -41.126 1.00 91.25 171 THR A O 1
ATOM 1382 N N . PRO A 1 172 ? 50.602 26.082 -40.233 1.00 90.69 172 PRO A N 1
ATOM 1383 C CA . PRO A 1 172 ? 50.305 25.638 -38.866 1.00 90.69 172 PRO A CA 1
ATOM 1384 C C . PRO A 1 172 ? 48.894 25.042 -38.725 1.00 90.69 172 PRO A C 1
ATOM 1386 O O . PRO A 1 172 ? 48.669 24.167 -37.895 1.00 90.69 172 PRO A O 1
ATOM 1389 N N . GLU A 1 173 ? 47.955 25.481 -39.569 1.00 89.62 173 GLU A N 1
ATOM 1390 C CA . GLU A 1 173 ? 46.591 24.945 -39.665 1.00 89.62 173 GLU A CA 1
ATOM 1391 C C . GLU A 1 173 ? 46.585 23.479 -40.119 1.00 89.62 173 GLU A C 1
ATOM 1393 O O . GLU A 1 173 ? 45.816 22.663 -39.606 1.00 89.62 173 GLU A O 1
ATOM 1398 N N . ARG A 1 174 ? 47.472 23.126 -41.059 1.00 91.25 174 ARG A N 1
ATOM 1399 C CA . ARG A 1 174 ? 47.651 21.747 -41.507 1.00 91.25 174 ARG A CA 1
ATOM 1400 C C . ARG A 1 174 ? 48.294 20.895 -40.419 1.00 91.25 174 ARG A C 1
ATOM 1402 O O . ARG A 1 174 ? 47.839 19.779 -40.188 1.00 91.25 174 ARG A O 1
ATOM 1409 N N . ASP A 1 175 ? 49.325 21.414 -39.763 1.00 91.50 175 ASP A N 1
ATOM 1410 C CA . ASP A 1 175 ? 50.098 20.657 -38.780 1.00 91.50 175 ASP A CA 1
ATOM 1411 C C . ASP A 1 175 ? 49.250 20.329 -37.524 1.00 91.50 175 ASP A C 1
ATOM 1413 O O . ASP A 1 175 ? 49.330 19.211 -37.011 1.00 91.50 175 ASP A O 1
ATOM 1417 N N . ASP A 1 176 ? 48.347 21.227 -37.091 1.00 92.19 176 ASP A N 1
ATOM 1418 C CA . ASP A 1 176 ? 47.317 20.933 -36.069 1.00 92.19 176 ASP A CA 1
ATOM 1419 C C . ASP A 1 176 ? 46.343 19.832 -36.528 1.00 92.19 176 ASP A C 1
ATOM 1421 O O . ASP A 1 176 ? 46.038 18.896 -35.782 1.00 92.19 176 ASP A O 1
ATOM 1425 N N . ALA A 1 177 ? 45.882 19.894 -37.780 1.00 92.19 177 ALA A N 1
ATOM 1426 C CA . ALA A 1 177 ? 44.977 18.895 -38.337 1.00 92.19 177 ALA A CA 1
ATOM 1427 C C . ALA A 1 177 ? 45.640 17.505 -38.471 1.00 92.19 177 ALA A C 1
ATOM 1429 O O . ALA A 1 177 ? 44.996 16.494 -38.179 1.00 92.19 177 ALA A O 1
ATOM 1430 N N . GLU A 1 178 ? 46.927 17.427 -38.841 1.00 92.94 178 GLU A N 1
ATOM 1431 C CA . GLU A 1 178 ? 47.681 16.161 -38.867 1.00 92.94 178 GLU A CA 1
ATOM 1432 C C . GLU A 1 178 ? 47.908 15.613 -37.446 1.00 92.94 178 GLU A C 1
ATOM 1434 O O . GLU A 1 178 ? 47.789 14.403 -37.237 1.00 92.94 178 GLU A O 1
ATOM 1439 N N . ALA A 1 179 ? 48.130 16.480 -36.450 1.00 93.00 179 ALA A N 1
ATOM 1440 C CA . ALA A 1 179 ? 48.266 16.086 -35.045 1.00 93.00 179 ALA A CA 1
ATOM 1441 C C . ALA A 1 179 ? 46.951 15.586 -34.410 1.00 93.00 179 ALA A C 1
ATOM 1443 O O . ALA A 1 179 ? 46.977 14.675 -33.580 1.00 93.00 179 ALA A O 1
ATOM 1444 N N . ARG A 1 180 ? 45.797 16.149 -34.798 1.00 93.31 180 ARG A N 1
ATOM 1445 C CA . ARG A 1 180 ? 44.472 15.814 -34.232 1.00 93.31 180 ARG A CA 1
ATOM 1446 C C . ARG A 1 180 ? 43.773 14.641 -34.919 1.00 93.31 180 ARG A C 1
ATOM 1448 O O . ARG A 1 180 ? 42.931 13.986 -34.299 1.00 93.31 180 ARG A O 1
ATOM 1455 N N . LEU A 1 181 ? 44.123 14.329 -36.169 1.00 94.69 181 LEU A N 1
ATOM 1456 C CA . LEU A 1 181 ? 43.530 13.219 -36.926 1.00 94.69 181 LEU A CA 1
ATOM 1457 C C . LEU A 1 181 ? 43.540 11.864 -36.171 1.00 94.69 181 LEU A C 1
ATOM 1459 O O . LEU A 1 181 ? 42.496 11.204 -36.168 1.00 94.69 181 LEU A O 1
ATOM 1463 N N . PRO A 1 182 ? 44.627 11.432 -35.492 1.00 95.69 182 PRO A N 1
ATOM 1464 C CA . PRO A 1 182 ? 44.644 10.162 -34.762 1.00 95.69 182 PRO A CA 1
ATOM 1465 C C . PRO A 1 182 ? 43.644 10.110 -33.600 1.00 95.69 182 PRO A C 1
ATOM 1467 O O . PRO A 1 182 ? 43.020 9.070 -33.388 1.00 95.69 182 PRO A O 1
ATOM 1470 N N . GLU A 1 183 ? 43.454 11.218 -32.875 1.00 95.31 183 GLU A N 1
ATOM 1471 C CA . GLU A 1 183 ? 42.497 11.305 -31.764 1.00 95.31 183 GLU A CA 1
ATOM 1472 C C . GLU A 1 183 ? 41.059 11.177 -32.277 1.00 95.31 183 GLU A C 1
ATOM 1474 O O . GLU A 1 183 ? 40.286 10.361 -31.774 1.00 95.31 183 GLU A O 1
ATOM 1479 N N . VAL A 1 184 ? 40.712 11.926 -33.327 1.00 95.50 184 VAL A N 1
ATOM 1480 C CA . VAL A 1 184 ? 39.365 11.911 -33.915 1.00 95.50 184 VAL A CA 1
ATOM 1481 C C . VAL A 1 184 ? 39.032 10.535 -34.504 1.00 95.50 184 VAL A C 1
ATOM 1483 O O . VAL A 1 184 ? 37.941 10.008 -34.269 1.00 95.50 184 VAL A O 1
ATOM 1486 N N . VAL A 1 185 ? 39.985 9.897 -35.193 1.00 95.94 185 VAL A N 1
ATOM 1487 C CA . VAL A 1 185 ? 39.836 8.521 -35.699 1.00 95.94 185 VAL A CA 1
ATOM 1488 C C . VAL A 1 185 ? 39.676 7.518 -34.550 1.00 95.94 185 VAL A C 1
ATOM 1490 O O . VAL A 1 185 ? 38.793 6.659 -34.615 1.00 95.94 185 VAL A O 1
ATOM 1493 N N . ALA A 1 186 ? 40.469 7.633 -33.479 1.00 95.00 186 ALA A N 1
ATOM 1494 C CA . ALA A 1 186 ? 40.351 6.771 -32.303 1.00 95.00 186 ALA A CA 1
ATOM 1495 C C . ALA A 1 186 ? 39.010 6.961 -31.572 1.00 95.00 186 ALA A C 1
ATOM 1497 O O . ALA A 1 186 ? 38.389 5.971 -31.179 1.00 95.00 186 ALA A O 1
ATOM 1498 N N . ARG A 1 187 ? 38.517 8.203 -31.449 1.00 93.81 187 ARG A N 1
ATOM 1499 C CA . ARG A 1 187 ? 37.205 8.526 -30.869 1.00 93.81 187 ARG A CA 1
ATOM 1500 C C . ARG A 1 187 ? 36.070 7.929 -31.699 1.00 93.81 187 ARG A C 1
ATOM 1502 O O . ARG A 1 187 ? 35.279 7.168 -31.146 1.00 93.81 187 ARG A O 1
ATOM 1509 N N . ARG A 1 188 ? 36.017 8.192 -33.013 1.00 95.69 188 ARG A N 1
ATOM 1510 C CA . ARG A 1 188 ? 34.997 7.615 -33.915 1.00 95.69 188 ARG A CA 1
ATOM 1511 C C . ARG A 1 188 ? 34.996 6.087 -33.852 1.00 95.69 188 ARG A C 1
ATOM 1513 O O . ARG A 1 188 ? 33.938 5.469 -33.753 1.00 95.69 188 ARG A O 1
ATOM 1520 N N . ARG A 1 189 ? 36.183 5.472 -33.852 1.00 95.12 189 ARG A N 1
ATOM 1521 C CA . ARG A 1 189 ? 36.331 4.019 -33.716 1.00 95.12 189 ARG A CA 1
ATOM 1522 C C . ARG A 1 189 ? 35.863 3.506 -32.352 1.00 95.12 189 ARG A C 1
ATOM 1524 O O . ARG A 1 189 ? 35.205 2.478 -32.294 1.00 95.12 189 ARG A O 1
ATOM 1531 N N . GLY A 1 190 ? 36.142 4.223 -31.265 1.00 95.00 190 GLY A N 1
ATOM 1532 C CA . GLY A 1 190 ? 35.636 3.891 -29.930 1.00 95.00 190 GLY A CA 1
ATOM 1533 C C . GLY A 1 190 ? 34.106 3.927 -29.835 1.00 95.00 190 GLY A C 1
ATOM 1534 O O . GLY A 1 190 ? 33.524 3.097 -29.133 1.00 95.00 190 GLY A O 1
ATOM 1535 N N . VAL A 1 191 ? 33.452 4.833 -30.570 1.00 94.94 191 VAL A N 1
ATOM 1536 C CA . VAL A 1 191 ? 31.986 4.858 -30.678 1.00 94.94 191 VAL A CA 1
ATOM 1537 C C . VAL A 1 191 ? 31.478 3.656 -31.484 1.00 94.94 191 VAL A C 1
ATOM 1539 O O . VAL A 1 191 ? 30.641 2.908 -30.982 1.00 94.94 191 VAL A O 1
ATOM 1542 N N . LEU A 1 192 ? 32.010 3.427 -32.691 1.00 94.88 192 LEU A N 1
ATOM 1543 C CA . LEU A 1 192 ? 31.555 2.361 -33.598 1.00 94.88 192 LEU A CA 1
ATOM 1544 C C . LEU A 1 192 ? 31.840 0.940 -33.096 1.00 94.88 192 LEU A C 1
ATOM 1546 O O . LEU A 1 192 ? 30.949 0.099 -33.130 1.00 94.88 192 LEU A O 1
ATOM 1550 N N . ASP A 1 193 ? 33.056 0.666 -32.623 1.00 94.88 193 ASP A N 1
ATOM 1551 C CA . ASP A 1 193 ? 33.491 -0.689 -32.259 1.00 94.88 193 ASP A CA 1
ATOM 1552 C C . ASP A 1 193 ? 32.989 -1.107 -30.857 1.00 94.88 193 ASP A C 1
ATOM 1554 O O . ASP A 1 193 ? 33.164 -2.263 -30.470 1.00 94.88 193 ASP A O 1
ATOM 1558 N N . ARG A 1 194 ? 32.433 -0.180 -30.052 1.00 92.88 194 ARG A N 1
ATOM 1559 C CA . ARG A 1 194 ? 32.040 -0.444 -28.648 1.00 92.88 194 ARG A CA 1
ATOM 1560 C C . ARG A 1 194 ? 30.746 0.234 -28.202 1.00 92.88 194 ARG A C 1
ATOM 1562 O O . ARG A 1 194 ? 29.822 -0.462 -27.797 1.00 92.88 194 ARG A O 1
ATOM 1569 N N . GLN A 1 195 ? 30.681 1.569 -28.219 1.00 93.06 195 GLN A N 1
ATOM 1570 C CA . GLN A 1 195 ? 29.574 2.289 -27.568 1.00 93.06 195 GLN A CA 1
ATOM 1571 C C . GLN A 1 195 ? 28.238 2.082 -28.284 1.00 93.06 195 GLN A C 1
ATOM 1573 O O . GLN A 1 195 ? 27.227 1.862 -27.624 1.00 93.06 195 GLN A O 1
ATOM 1578 N N . LEU A 1 196 ? 28.230 2.132 -29.619 1.00 94.06 196 LEU A N 1
ATOM 1579 C CA . LEU A 1 196 ? 27.012 1.966 -30.403 1.00 94.06 196 LEU A CA 1
ATOM 1580 C C . LEU A 1 196 ? 26.482 0.515 -30.354 1.00 94.06 196 LEU A C 1
ATOM 1582 O O . LEU A 1 196 ? 25.311 0.370 -30.010 1.00 94.06 196 LEU A O 1
ATOM 1586 N N . PRO A 1 197 ? 27.286 -0.553 -30.565 1.00 96.19 197 PRO A N 1
ATOM 1587 C CA . PRO A 1 197 ? 26.803 -1.931 -30.437 1.00 96.19 197 PRO A CA 1
ATOM 1588 C C . PRO A 1 197 ? 26.297 -2.274 -29.031 1.00 96.19 197 PRO A C 1
ATOM 1590 O O . PRO A 1 197 ? 25.246 -2.898 -28.905 1.00 96.19 197 PRO A O 1
ATOM 1593 N N . ALA A 1 198 ? 26.992 -1.825 -27.976 1.00 94.69 198 ALA A N 1
ATOM 1594 C CA . ALA A 1 198 ? 26.538 -2.028 -26.600 1.00 94.69 198 ALA A CA 1
ATOM 1595 C C . ALA A 1 198 ? 25.207 -1.306 -26.338 1.00 94.69 198 ALA A C 1
ATOM 1597 O O . ALA A 1 198 ? 24.246 -1.930 -25.907 1.00 94.69 198 ALA A O 1
ATOM 1598 N N . ALA A 1 199 ? 25.101 -0.021 -26.695 1.00 95.31 199 ALA A N 1
ATOM 1599 C CA . ALA A 1 199 ? 23.865 0.738 -26.513 1.00 95.31 199 ALA A CA 1
ATOM 1600 C C . ALA A 1 199 ? 22.700 0.235 -27.390 1.00 95.31 199 ALA A C 1
ATOM 1602 O O . ALA A 1 199 ? 21.545 0.461 -27.040 1.00 95.31 199 ALA A O 1
ATOM 1603 N N . GLN A 1 200 ? 22.971 -0.441 -28.514 1.00 96.38 200 GLN A N 1
ATOM 1604 C CA . GLN A 1 200 ? 21.950 -1.165 -29.279 1.00 96.38 200 GLN A CA 1
ATOM 1605 C C . GLN A 1 200 ? 21.463 -2.401 -28.517 1.00 96.38 200 GLN A C 1
ATOM 1607 O O . GLN A 1 200 ? 20.263 -2.534 -28.305 1.00 96.38 200 GLN A O 1
ATOM 1612 N N . GLN A 1 201 ? 22.378 -3.262 -28.061 1.00 96.44 201 GLN A N 1
ATOM 1613 C CA . GLN A 1 201 ? 22.038 -4.482 -27.324 1.00 96.44 201 GLN A CA 1
ATOM 1614 C C . GLN A 1 201 ? 21.294 -4.179 -26.009 1.00 96.44 201 GLN A C 1
ATOM 1616 O O . GLN A 1 201 ? 20.264 -4.797 -25.738 1.00 96.44 201 GLN A O 1
ATOM 1621 N N . ASP A 1 202 ? 21.777 -3.204 -25.231 1.00 95.62 202 ASP A N 1
ATOM 1622 C CA . ASP A 1 202 ? 21.145 -2.744 -23.988 1.00 95.62 202 ASP A CA 1
ATOM 1623 C C . ASP A 1 202 ? 19.714 -2.244 -24.256 1.00 95.62 202 ASP A C 1
ATOM 1625 O O . ASP A 1 202 ? 18.763 -2.678 -23.606 1.00 95.62 202 ASP A O 1
ATOM 1629 N N . ALA A 1 203 ? 19.537 -1.368 -25.255 1.00 96.62 203 ALA A N 1
ATOM 1630 C CA . ALA A 1 203 ? 18.232 -0.805 -25.593 1.00 96.62 203 ALA A CA 1
ATOM 1631 C C . ALA A 1 203 ? 17.263 -1.848 -26.175 1.00 96.62 203 ALA A C 1
ATOM 1633 O O . ALA A 1 203 ? 16.073 -1.799 -25.873 1.00 96.62 203 ALA A O 1
ATOM 1634 N N . GLU A 1 204 ? 17.734 -2.805 -26.980 1.00 96.94 204 GLU A N 1
ATOM 1635 C CA . GLU A 1 204 ? 16.904 -3.895 -27.508 1.00 96.94 204 GLU A CA 1
ATOM 1636 C C . GLU A 1 204 ? 16.408 -4.826 -26.391 1.00 96.94 204 GLU A C 1
ATOM 1638 O O . GLU A 1 204 ? 15.229 -5.188 -26.379 1.00 96.94 204 GLU A O 1
ATOM 1643 N N . ALA A 1 205 ? 17.262 -5.161 -25.417 1.00 96.06 205 ALA A N 1
ATOM 1644 C CA . ALA A 1 205 ? 16.868 -5.935 -24.240 1.00 96.06 205 ALA A CA 1
ATOM 1645 C C . ALA A 1 205 ? 15.889 -5.154 -23.341 1.00 96.06 205 ALA A C 1
ATOM 1647 O O . ALA A 1 205 ? 14.839 -5.676 -22.958 1.00 96.06 205 ALA A O 1
ATOM 1648 N N . ALA A 1 206 ? 16.184 -3.883 -23.061 1.00 96.44 206 ALA A N 1
ATOM 1649 C CA . ALA A 1 206 ? 15.324 -3.002 -22.276 1.00 96.44 206 ALA A CA 1
ATOM 1650 C C . ALA A 1 206 ? 13.944 -2.789 -22.929 1.00 96.44 206 ALA A C 1
ATOM 1652 O O . ALA A 1 206 ? 12.921 -2.855 -22.246 1.00 96.44 206 ALA A O 1
ATOM 1653 N N . HIS A 1 207 ? 13.881 -2.618 -24.255 1.00 96.75 207 HIS A N 1
ATOM 1654 C CA . HIS A 1 207 ? 12.618 -2.535 -24.993 1.00 96.75 207 HIS A CA 1
ATOM 1655 C C . HIS A 1 207 ? 11.782 -3.817 -24.882 1.00 96.75 207 HIS A C 1
ATOM 1657 O O . HIS A 1 207 ? 10.565 -3.719 -24.736 1.00 96.75 207 HIS A O 1
ATOM 1663 N N . GLN A 1 208 ? 12.398 -5.005 -24.912 1.00 96.31 208 GLN A N 1
ATOM 1664 C CA . GLN A 1 208 ? 11.675 -6.273 -24.732 1.00 96.31 208 GLN A CA 1
ATOM 1665 C C . GLN A 1 208 ? 11.056 -6.381 -23.331 1.00 96.31 208 GLN A C 1
ATOM 1667 O O . GLN A 1 208 ? 9.886 -6.746 -23.207 1.00 96.31 208 GLN A O 1
ATOM 1672 N N . VAL A 1 209 ? 11.804 -6.009 -22.285 1.00 96.25 209 VAL A N 1
ATOM 1673 C CA . VAL A 1 209 ? 11.311 -6.015 -20.896 1.00 96.25 209 VAL A CA 1
ATOM 1674 C C . VAL A 1 209 ? 10.181 -5.000 -20.699 1.00 96.25 209 VAL A C 1
ATOM 1676 O O . VAL A 1 209 ? 9.119 -5.357 -20.188 1.00 96.25 209 VAL A O 1
ATOM 1679 N N . LEU A 1 210 ? 10.360 -3.757 -21.157 1.00 96.06 210 LEU A N 1
ATOM 1680 C CA . LEU A 1 210 ? 9.347 -2.705 -21.026 1.00 96.06 210 LEU A CA 1
ATOM 1681 C C . LEU A 1 210 ? 8.079 -3.005 -21.845 1.00 96.06 210 LEU A C 1
ATOM 1683 O O . LEU A 1 210 ? 6.980 -2.701 -21.390 1.00 96.06 210 LEU A O 1
ATOM 1687 N N . ALA A 1 211 ? 8.194 -3.648 -23.013 1.00 96.00 211 ALA A N 1
ATOM 1688 C CA . ALA A 1 211 ? 7.033 -4.089 -23.789 1.00 96.00 211 ALA A CA 1
ATOM 1689 C C . ALA A 1 211 ? 6.266 -5.236 -23.104 1.00 96.00 211 ALA A C 1
ATOM 1691 O O . ALA A 1 211 ? 5.035 -5.261 -23.144 1.00 96.00 211 ALA A O 1
ATOM 1692 N N . ALA A 1 212 ? 6.966 -6.167 -22.445 1.00 95.25 212 ALA A N 1
ATOM 1693 C CA . ALA A 1 212 ? 6.337 -7.236 -21.668 1.00 95.25 212 ALA A CA 1
ATOM 1694 C C . ALA A 1 212 ? 5.621 -6.703 -20.409 1.00 95.25 212 ALA A C 1
ATOM 1696 O O . ALA A 1 212 ? 4.513 -7.153 -20.095 1.00 95.25 212 ALA A O 1
ATOM 1697 N N . ASP A 1 213 ? 6.204 -5.706 -19.730 1.00 96.00 213 ASP A N 1
ATOM 1698 C CA . ASP A 1 213 ? 5.528 -4.961 -18.661 1.00 96.00 213 ASP A CA 1
ATOM 1699 C C . ASP A 1 213 ? 4.290 -4.237 -19.207 1.00 96.00 213 ASP A C 1
ATOM 1701 O O . ASP A 1 213 ? 3.214 -4.400 -18.649 1.00 96.00 213 ASP A O 1
ATOM 1705 N N . GLU A 1 214 ? 4.364 -3.539 -20.345 1.00 95.62 214 GLU A N 1
ATOM 1706 C CA . GLU A 1 214 ? 3.220 -2.784 -20.883 1.00 95.62 214 GLU A CA 1
ATOM 1707 C C . GLU A 1 214 ? 2.040 -3.673 -21.328 1.00 95.62 214 GLU A C 1
ATOM 1709 O O . GLU A 1 214 ? 0.874 -3.353 -21.073 1.00 95.62 214 GLU A O 1
ATOM 1714 N N . VAL A 1 215 ? 2.314 -4.849 -21.907 1.00 96.25 215 VAL A N 1
ATOM 1715 C CA . VAL A 1 215 ? 1.284 -5.877 -22.161 1.00 96.25 215 VAL A CA 1
ATOM 1716 C C . VAL A 1 215 ? 0.652 -6.356 -20.847 1.00 96.25 215 VAL A C 1
ATOM 1718 O O . VAL A 1 215 ? -0.561 -6.580 -20.777 1.00 96.25 215 VAL A O 1
ATOM 1721 N N . THR A 1 216 ? 1.447 -6.469 -19.781 1.00 95.19 216 THR A N 1
ATOM 1722 C CA . THR A 1 216 ? 0.961 -6.854 -18.451 1.00 95.19 216 THR A CA 1
ATOM 1723 C C . THR A 1 216 ? 0.140 -5.730 -17.810 1.00 95.19 216 THR A C 1
ATOM 1725 O O . THR A 1 216 ? -0.970 -5.995 -17.352 1.00 95.19 216 THR A O 1
ATOM 1728 N N . ARG A 1 217 ? 0.591 -4.470 -17.875 1.00 94.56 217 ARG A N 1
ATOM 1729 C CA . ARG A 1 217 ? -0.140 -3.265 -17.439 1.00 94.56 217 ARG A CA 1
ATOM 1730 C C . ARG A 1 217 ? -1.497 -3.160 -18.125 1.00 94.56 217 ARG A C 1
ATOM 1732 O O . ARG A 1 217 ? -2.507 -3.052 -17.437 1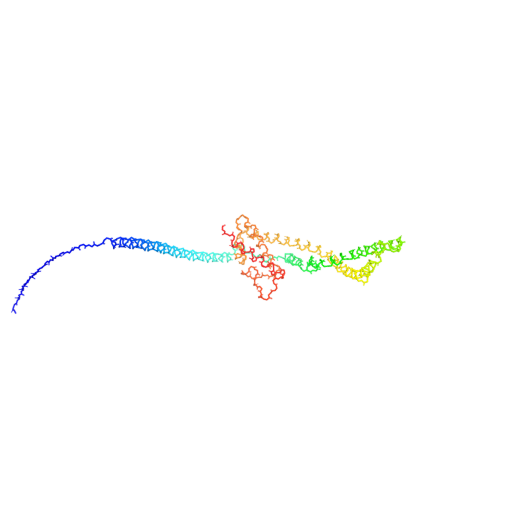.00 94.56 217 ARG A O 1
ATOM 1739 N N . THR A 1 218 ? -1.541 -3.312 -19.449 1.00 95.69 218 THR A N 1
ATOM 1740 C CA . THR A 1 218 ? -2.783 -3.295 -20.247 1.00 95.69 218 THR A CA 1
ATOM 1741 C C . THR A 1 218 ? -3.803 -4.334 -19.756 1.00 95.69 218 THR A C 1
ATOM 1743 O O . THR A 1 218 ? -5.002 -4.067 -19.716 1.00 95.69 218 THR A O 1
ATOM 1746 N N . ARG A 1 219 ? -3.337 -5.518 -19.331 1.00 95.12 219 ARG A N 1
ATOM 1747 C CA . ARG A 1 219 ? -4.180 -6.584 -18.762 1.00 95.12 219 ARG A CA 1
ATOM 1748 C C . ARG A 1 219 ? -4.588 -6.323 -17.306 1.00 95.12 219 ARG A C 1
ATOM 1750 O O . ARG A 1 219 ? -5.658 -6.762 -16.886 1.00 95.12 219 ARG A O 1
ATOM 1757 N N . VAL A 1 220 ? -3.712 -5.710 -16.512 1.00 95.62 220 VAL A N 1
ATOM 1758 C CA . VAL A 1 220 ? -3.784 -5.685 -15.041 1.00 95.62 220 VAL A CA 1
ATOM 1759 C C . VAL A 1 220 ? -4.378 -4.388 -14.488 1.00 95.62 220 VAL A C 1
ATOM 1761 O O . VAL A 1 220 ? -5.127 -4.457 -13.516 1.00 95.62 220 VAL A O 1
ATOM 1764 N N . LEU A 1 221 ? -4.124 -3.227 -15.100 1.00 94.38 221 LEU A N 1
ATOM 1765 C CA . LEU A 1 221 ? -4.631 -1.938 -14.608 1.00 94.38 221 LEU A CA 1
ATOM 1766 C C . LEU A 1 221 ? -6.172 -1.901 -14.494 1.00 94.38 221 LEU A C 1
ATOM 1768 O O . LEU A 1 221 ? -6.646 -1.588 -13.403 1.00 94.38 221 LEU A O 1
ATOM 1772 N N . PRO A 1 222 ? -6.972 -2.367 -15.481 1.00 95.81 222 PRO A N 1
ATOM 1773 C CA . PRO A 1 222 ? -8.435 -2.407 -15.341 1.00 95.81 222 PRO A CA 1
ATOM 1774 C C . PRO A 1 222 ? -8.936 -3.374 -14.253 1.00 95.81 222 PRO A C 1
ATOM 1776 O O . PRO A 1 222 ? -10.083 -3.284 -13.814 1.00 95.81 222 PRO A O 1
ATOM 1779 N N . GLN A 1 223 ? -8.095 -4.324 -13.821 1.00 94.81 223 GLN A N 1
ATOM 1780 C CA . GLN A 1 223 ? -8.392 -5.201 -12.685 1.00 94.81 223 GLN A CA 1
ATOM 1781 C C . GLN A 1 223 ? -8.074 -4.501 -11.360 1.00 94.81 223 GLN A C 1
ATOM 1783 O O . GLN A 1 223 ? -8.890 -4.580 -10.452 1.00 94.81 223 GLN A O 1
ATOM 1788 N N . ILE A 1 224 ? -6.962 -3.761 -11.264 1.00 94.56 224 ILE A N 1
ATOM 1789 C CA . ILE A 1 224 ? -6.635 -2.919 -10.098 1.00 94.56 224 ILE A CA 1
ATOM 1790 C C . ILE A 1 224 ? -7.732 -1.865 -9.879 1.00 94.56 224 ILE A C 1
ATOM 1792 O O . ILE A 1 224 ? -8.301 -1.806 -8.792 1.00 94.56 224 ILE A O 1
ATOM 1796 N N . GLU A 1 225 ? -8.129 -1.146 -10.933 1.00 93.88 225 GLU A N 1
ATOM 1797 C CA . GLU A 1 225 ? -9.250 -0.192 -10.920 1.00 93.88 225 GLU A CA 1
ATOM 1798 C C . GLU A 1 225 ? -10.587 -0.833 -10.513 1.00 93.88 225 GLU A C 1
ATOM 1800 O O . GLU A 1 225 ? -11.498 -0.142 -10.056 1.00 93.88 225 GLU A O 1
ATOM 1805 N N . LYS A 1 226 ? -10.766 -2.145 -10.728 1.00 94.12 226 LYS A N 1
ATOM 1806 C CA . LYS A 1 226 ? -11.935 -2.880 -10.229 1.00 94.12 226 LYS A CA 1
ATOM 1807 C C . LYS A 1 226 ? -11.782 -3.184 -8.741 1.00 94.12 226 LYS A C 1
ATOM 1809 O O . LYS A 1 226 ? -12.680 -2.826 -7.991 1.00 94.12 226 LYS A O 1
ATOM 1814 N N . CYS A 1 227 ? -10.651 -3.752 -8.321 1.00 93.19 227 CYS A N 1
ATOM 1815 C CA . CYS A 1 227 ? -10.360 -4.057 -6.919 1.00 93.19 227 CYS A CA 1
ATOM 1816 C C . CYS A 1 227 ? -10.480 -2.823 -6.008 1.00 93.19 227 CYS A C 1
ATOM 1818 O O . CYS A 1 227 ? -10.908 -2.950 -4.866 1.00 93.19 227 CYS A O 1
ATOM 1820 N N . GLU A 1 228 ? -10.127 -1.634 -6.502 1.00 92.06 228 GLU A N 1
ATOM 1821 C CA . GLU A 1 228 ? -10.254 -0.374 -5.756 1.00 92.06 228 GLU A CA 1
ATOM 1822 C C . GLU A 1 228 ? -11.723 0.051 -5.591 1.00 92.06 228 GLU A C 1
ATOM 1824 O O . GLU A 1 228 ? -12.133 0.397 -4.486 1.00 92.06 228 GLU A O 1
ATOM 1829 N N . ARG A 1 229 ? -12.567 -0.119 -6.617 1.00 94.00 229 ARG A N 1
ATOM 1830 C CA . ARG A 1 229 ? -14.027 0.070 -6.489 1.00 94.00 229 ARG A CA 1
ATOM 1831 C C . ARG A 1 229 ? -14.695 -1.006 -5.628 1.00 94.00 229 ARG A C 1
ATOM 1833 O O . ARG A 1 229 ? -15.615 -0.700 -4.876 1.00 94.00 229 ARG A O 1
ATOM 1840 N N . ASP A 1 230 ? -14.235 -2.256 -5.703 1.00 93.56 230 ASP A N 1
ATOM 1841 C CA . ASP A 1 230 ? -14.712 -3.342 -4.833 1.00 93.56 230 ASP A CA 1
ATOM 1842 C C . ASP A 1 230 ? -14.374 -3.058 -3.354 1.00 93.56 230 ASP A C 1
ATOM 1844 O O . ASP A 1 230 ? -15.149 -3.399 -2.460 1.00 93.56 230 ASP A O 1
ATOM 1848 N N . TRP A 1 231 ? -13.236 -2.404 -3.098 1.00 92.38 231 TRP A N 1
ATOM 1849 C CA . TRP A 1 231 ? -12.785 -1.967 -1.774 1.00 92.38 231 TRP A CA 1
ATOM 1850 C C . TRP A 1 231 ? -13.580 -0.777 -1.225 1.00 92.38 231 TRP A C 1
ATOM 1852 O O . TRP A 1 231 ? -13.934 -0.777 -0.043 1.00 92.38 231 TRP A O 1
ATOM 1862 N N . GLU A 1 232 ? -13.894 0.214 -2.061 1.00 94.12 232 GLU A N 1
ATOM 1863 C CA . GLU A 1 232 ? -14.783 1.330 -1.708 1.00 94.12 232 GLU A CA 1
ATOM 1864 C C . GLU A 1 232 ? -16.196 0.827 -1.372 1.00 94.12 232 GLU A C 1
ATOM 1866 O O . GLU A 1 232 ? -16.754 1.177 -0.331 1.00 94.12 232 GLU A O 1
ATOM 1871 N N . GLU A 1 233 ? -16.741 -0.069 -2.199 1.00 95.12 233 GLU A N 1
ATOM 1872 C CA . GLU A 1 233 ? -18.040 -0.720 -1.988 1.00 95.12 233 GLU A CA 1
ATOM 1873 C C . GLU A 1 233 ? -18.058 -1.575 -0.705 1.00 95.12 233 GLU A C 1
ATOM 1875 O O . GLU A 1 233 ? -19.034 -1.558 0.052 1.00 95.12 233 GLU A O 1
ATOM 1880 N N . LEU A 1 234 ? -16.963 -2.291 -0.416 1.00 94.88 234 LEU A N 1
ATOM 1881 C CA . LEU A 1 234 ? -16.765 -3.016 0.842 1.00 94.88 234 LEU A CA 1
ATOM 1882 C C . LEU A 1 234 ? -16.807 -2.067 2.048 1.00 94.88 234 LEU A C 1
ATOM 1884 O O . LEU A 1 234 ? -17.539 -2.330 3.003 1.00 94.88 234 LEU A O 1
ATOM 1888 N N . HIS A 1 235 ? -16.062 -0.960 2.004 1.00 94.75 235 HIS A N 1
ATOM 1889 C CA . HIS A 1 235 ? -16.019 0.014 3.099 1.00 94.75 235 HIS A CA 1
ATOM 1890 C C . HIS A 1 235 ? -17.364 0.713 3.297 1.00 94.75 235 HIS A C 1
ATOM 1892 O O . HIS A 1 235 ? -17.784 0.893 4.437 1.00 94.75 235 HIS A O 1
ATOM 1898 N N . SER A 1 236 ? -18.073 1.038 2.215 1.00 95.88 236 SER A N 1
ATOM 1899 C CA . SER A 1 236 ? -19.424 1.603 2.273 1.00 95.88 236 SER A CA 1
ATOM 1900 C C . SER A 1 236 ? -20.385 0.677 3.033 1.00 95.88 236 SER A C 1
ATOM 1902 O O . SER A 1 236 ? -20.960 1.071 4.048 1.00 95.88 236 SER A O 1
ATOM 1904 N N . ARG A 1 237 ? -20.465 -0.600 2.628 1.00 95.75 237 ARG A N 1
ATOM 1905 C CA . ARG A 1 237 ? -21.355 -1.609 3.239 1.00 95.75 237 ARG A CA 1
ATOM 1906 C C . ARG A 1 237 ? -20.987 -1.957 4.683 1.00 95.75 237 ARG A C 1
ATOM 1908 O O . ARG A 1 237 ? -21.870 -2.208 5.501 1.00 95.75 237 ARG A O 1
ATOM 1915 N N . LEU A 1 238 ? -19.693 -2.012 5.009 1.00 95.88 238 LEU A N 1
ATOM 1916 C CA . LEU A 1 238 ? -19.246 -2.291 6.377 1.00 95.88 238 LEU A CA 1
ATOM 1917 C C . LEU A 1 238 ? -19.467 -1.087 7.301 1.00 95.88 238 LEU A C 1
ATOM 1919 O O . LEU A 1 238 ? -19.886 -1.285 8.441 1.00 95.88 238 LEU A O 1
ATOM 1923 N N . ARG A 1 239 ? -19.286 0.146 6.804 1.00 95.62 239 ARG A N 1
ATOM 1924 C CA . ARG A 1 239 ? -19.661 1.368 7.527 1.00 95.62 239 ARG A CA 1
ATOM 1925 C C . ARG A 1 239 ? -21.159 1.391 7.817 1.00 95.62 239 ARG A C 1
ATOM 1927 O O . ARG A 1 239 ? -21.525 1.604 8.966 1.00 95.62 239 ARG A O 1
ATOM 1934 N N . GLU A 1 240 ? -21.992 1.143 6.804 1.00 95.06 240 GLU A N 1
ATOM 1935 C CA . GLU A 1 240 ? -23.457 1.089 6.916 1.00 95.06 240 GLU A CA 1
ATOM 1936 C C . GLU A 1 240 ? -23.889 0.098 8.012 1.00 95.06 240 GLU A C 1
ATOM 1938 O O . GLU A 1 240 ? -24.571 0.485 8.961 1.00 95.06 240 GLU A O 1
ATOM 1943 N N . ARG A 1 241 ? -23.363 -1.139 7.979 1.00 94.25 241 ARG A N 1
ATOM 1944 C CA . ARG A 1 241 ? -23.613 -2.167 9.009 1.00 94.25 241 ARG A CA 1
ATOM 1945 C C . ARG A 1 241 ? -23.225 -1.715 10.423 1.00 94.25 241 ARG A C 1
ATOM 1947 O O . ARG A 1 241 ? -23.955 -2.006 11.369 1.00 94.25 241 ARG A O 1
ATOM 1954 N N . ILE A 1 242 ? -22.093 -1.023 10.584 1.00 93.69 242 ILE A N 1
ATOM 1955 C CA . ILE A 1 242 ? -21.660 -0.481 11.883 1.00 93.69 242 ILE A CA 1
ATOM 1956 C C . ILE A 1 242 ? -22.614 0.635 12.338 1.00 93.69 242 ILE A C 1
ATOM 1958 O O . ILE A 1 242 ? -23.061 0.623 13.485 1.00 93.69 242 ILE A O 1
ATOM 1962 N N . THR A 1 243 ? -22.972 1.577 11.458 1.00 93.19 243 THR A N 1
ATOM 1963 C CA . THR A 1 243 ? -23.879 2.682 11.810 1.00 93.19 243 THR A CA 1
ATOM 1964 C C . THR A 1 243 ? -25.296 2.212 12.128 1.00 93.19 243 THR A C 1
ATOM 1966 O O . THR A 1 243 ? -25.897 2.741 13.062 1.00 93.19 243 THR A O 1
ATOM 1969 N N . ASP A 1 244 ? -25.801 1.183 11.446 1.00 92.62 244 ASP A N 1
ATOM 1970 C CA . ASP A 1 244 ? -27.110 0.582 11.724 1.00 92.62 244 ASP A CA 1
ATOM 1971 C C . ASP A 1 244 ? -27.124 -0.163 13.065 1.00 92.62 244 ASP A C 1
ATOM 1973 O O . ASP A 1 244 ? -28.080 -0.045 13.837 1.00 92.62 244 ASP A O 1
ATOM 1977 N N . ALA A 1 245 ? -26.055 -0.897 13.390 1.00 91.69 245 ALA A N 1
ATOM 1978 C CA . ALA A 1 245 ? -25.926 -1.585 14.674 1.00 91.69 245 ALA A CA 1
ATOM 1979 C C . ALA A 1 245 ? -25.876 -0.592 15.854 1.00 91.69 245 ALA A C 1
ATOM 1981 O O . ALA A 1 245 ? -26.528 -0.808 16.876 1.00 91.69 245 ALA A O 1
ATOM 1982 N N . ILE A 1 246 ? -25.177 0.537 15.691 1.00 90.25 246 ILE A N 1
ATOM 1983 C CA . ILE A 1 246 ? -25.144 1.625 16.682 1.00 90.25 246 ILE A CA 1
ATOM 1984 C C . ILE A 1 246 ? -26.512 2.323 16.764 1.00 90.25 246 ILE A C 1
ATOM 1986 O O . ILE A 1 246 ? -27.057 2.490 17.855 1.00 90.25 246 ILE A O 1
ATOM 1990 N N . GLY A 1 247 ? -27.108 2.688 15.624 1.00 87.12 247 GLY A N 1
ATOM 1991 C CA . GLY A 1 247 ? -28.398 3.386 15.558 1.00 87.12 247 GLY A CA 1
ATOM 1992 C C . GLY A 1 247 ? -29.572 2.571 16.112 1.00 87.12 247 GLY A C 1
ATOM 1993 O O . GLY A 1 247 ? -30.488 3.133 16.709 1.00 87.12 247 GLY A O 1
ATOM 1994 N N . SER A 1 248 ? -29.519 1.242 15.991 1.00 86.56 248 SER A N 1
ATOM 1995 C CA . SER A 1 248 ? -30.486 0.311 16.593 1.00 86.56 248 SER A CA 1
ATOM 1996 C C . SER A 1 248 ? -30.202 -0.031 18.065 1.00 86.56 248 SER A C 1
ATOM 1998 O O . SER A 1 248 ? -30.966 -0.784 18.667 1.00 86.56 248 SER A O 1
ATOM 2000 N N . SER A 1 249 ? -29.147 0.539 18.668 1.00 83.88 249 SER A N 1
ATOM 2001 C CA . SER A 1 249 ? -28.689 0.232 20.037 1.00 83.88 249 SER A CA 1
ATOM 2002 C C . SER A 1 249 ? -28.403 -1.260 20.269 1.00 83.88 249 SER A C 1
ATOM 2004 O O . SER A 1 249 ? -28.691 -1.803 21.339 1.00 83.88 249 SER A O 1
ATOM 2006 N N . ALA A 1 250 ? -27.863 -1.936 19.253 1.00 86.31 250 ALA A N 1
ATOM 2007 C CA . ALA A 1 250 ? -27.548 -3.355 19.309 1.00 86.31 250 ALA A CA 1
ATOM 2008 C C . ALA A 1 250 ? -26.302 -3.652 20.160 1.00 86.31 250 ALA A C 1
ATOM 2010 O O . ALA A 1 250 ? -25.391 -2.837 20.306 1.00 86.31 250 ALA A O 1
ATOM 2011 N N . LEU A 1 251 ? -26.233 -4.873 20.689 1.00 86.00 251 LEU A N 1
ATOM 2012 C CA . LEU A 1 251 ? -25.067 -5.374 21.411 1.00 86.00 251 LEU A CA 1
ATOM 2013 C C . LEU A 1 251 ? -24.010 -5.845 20.408 1.00 86.00 251 LEU A C 1
ATOM 2015 O O . LEU A 1 251 ? -24.154 -6.900 19.787 1.00 86.00 251 LEU A O 1
ATOM 2019 N N . LEU A 1 252 ? -22.952 -5.046 20.274 1.00 90.06 252 LEU A N 1
ATOM 2020 C CA . LEU A 1 252 ? -21.821 -5.275 19.372 1.00 90.06 252 LEU A CA 1
ATOM 2021 C C . LEU A 1 252 ? -20.910 -6.439 19.842 1.00 90.06 252 LEU A C 1
ATOM 2023 O O . LEU A 1 252 ? -21.022 -6.897 20.991 1.00 90.06 252 LEU A O 1
ATOM 2027 N N . PRO A 1 253 ? -19.991 -6.935 18.988 1.00 90.12 253 PRO A N 1
ATOM 2028 C CA . PRO A 1 253 ? -18.981 -7.924 19.366 1.00 90.12 253 PRO A CA 1
ATOM 2029 C C . PRO A 1 253 ? -17.997 -7.400 20.422 1.00 90.12 253 PRO A C 1
ATOM 2031 O O . PRO A 1 253 ? -17.680 -6.211 20.455 1.00 90.12 253 PRO A O 1
ATOM 2034 N N . VAL A 1 254 ? -17.465 -8.301 21.256 1.00 87.88 254 VAL A N 1
ATOM 2035 C CA . VAL A 1 254 ? -16.598 -7.935 22.393 1.00 87.88 254 VAL A CA 1
ATOM 2036 C C . VAL A 1 254 ? -15.315 -7.233 21.934 1.00 87.88 254 VAL A C 1
ATOM 2038 O O . VAL A 1 254 ? -15.019 -6.152 22.442 1.00 87.88 254 VAL A O 1
ATOM 2041 N N . TRP A 1 255 ? -14.610 -7.769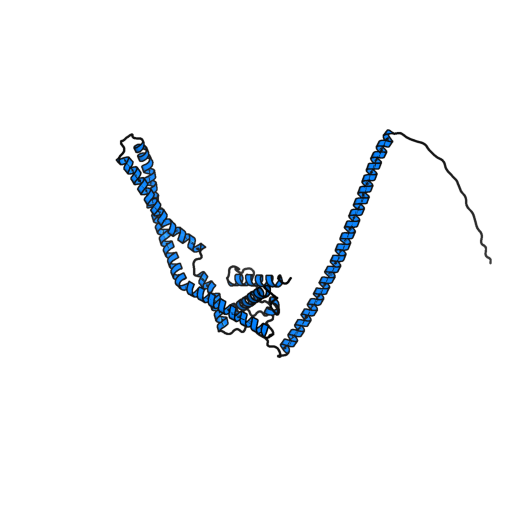 20.928 1.00 90.81 255 TRP A N 1
ATOM 2042 C CA . TRP A 1 255 ? -13.418 -7.136 20.340 1.00 90.81 255 TRP A CA 1
ATOM 2043 C C . TRP A 1 255 ? -13.683 -5.700 19.864 1.00 90.81 255 TRP A C 1
ATOM 2045 O O . TRP A 1 255 ? -12.833 -4.832 20.036 1.00 90.81 255 TRP A O 1
ATOM 2055 N N . PHE A 1 256 ? -14.872 -5.429 19.310 1.00 91.88 256 PHE A N 1
ATOM 2056 C CA . PHE A 1 256 ? -15.240 -4.101 18.822 1.00 91.88 256 PHE A CA 1
ATOM 2057 C C . PHE A 1 256 ? -15.404 -3.151 20.007 1.00 91.88 256 PHE A C 1
ATOM 2059 O O . PHE A 1 256 ? -14.778 -2.097 20.052 1.00 91.88 256 PHE A O 1
ATOM 2066 N N . THR A 1 257 ? -16.170 -3.566 21.020 1.00 88.81 257 THR A N 1
ATOM 2067 C CA . THR A 1 257 ? -16.351 -2.772 22.245 1.00 88.81 257 THR A CA 1
ATOM 2068 C C . THR A 1 257 ? -15.066 -2.584 23.052 1.00 88.81 257 THR A C 1
ATOM 2070 O O . THR A 1 257 ? -14.971 -1.619 23.803 1.00 88.81 257 THR A O 1
ATOM 2073 N N . HIS A 1 258 ? -14.075 -3.466 22.892 1.00 86.31 258 HIS A N 1
ATOM 2074 C CA . HIS A 1 258 ? -12.770 -3.349 23.542 1.00 86.31 258 HIS A CA 1
ATOM 2075 C C . HIS A 1 258 ? -11.805 -2.423 22.784 1.00 86.31 258 HIS A C 1
ATOM 2077 O O . HIS A 1 258 ? -11.030 -1.726 23.425 1.00 86.31 258 HIS A O 1
ATOM 2083 N N . ALA A 1 259 ? -11.827 -2.424 21.447 1.00 87.94 259 ALA A N 1
ATOM 2084 C CA . ALA A 1 259 ? -10.903 -1.640 20.617 1.00 87.94 259 ALA A CA 1
ATOM 2085 C C . ALA A 1 259 ? -11.442 -0.260 20.201 1.00 87.94 259 ALA A C 1
ATOM 2087 O O . ALA A 1 259 ? -10.674 0.603 19.798 1.00 87.94 259 ALA A O 1
ATOM 2088 N N . PHE A 1 260 ? -12.763 -0.064 20.257 1.00 88.75 260 PHE A N 1
ATOM 2089 C CA . PHE A 1 260 ? -13.431 1.163 19.809 1.00 88.75 260 PHE A CA 1
ATOM 2090 C C . PHE A 1 260 ? -14.485 1.681 20.804 1.00 88.75 260 PHE A C 1
ATOM 2092 O O . PHE A 1 260 ? -15.051 2.755 20.604 1.00 88.75 260 PHE A O 1
ATOM 2099 N N . GLY A 1 2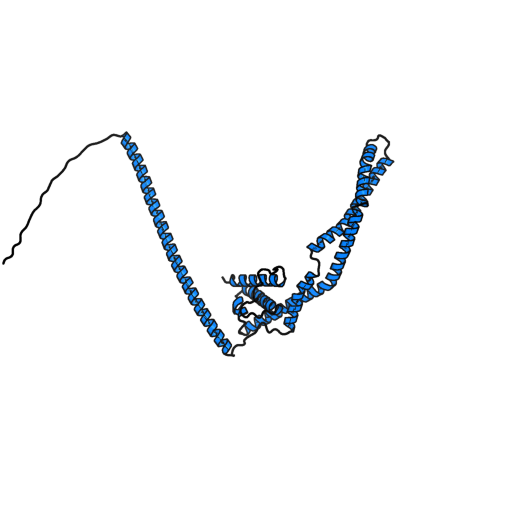61 ? -14.793 0.955 21.880 1.00 85.69 261 GLY A N 1
ATOM 2100 C CA . GLY A 1 261 ? -15.902 1.313 22.767 1.00 85.69 261 GLY A CA 1
ATOM 2101 C C . GLY A 1 261 ? -17.280 1.115 22.118 1.00 85.69 261 GLY A C 1
ATOM 2102 O O . GLY A 1 261 ? -17.451 0.358 21.163 1.00 85.69 261 GLY A O 1
ATOM 2103 N N . VAL A 1 262 ? -18.302 1.766 22.681 1.00 80.50 262 VAL A N 1
ATOM 2104 C CA . VAL A 1 262 ? -19.718 1.522 22.327 1.00 80.50 262 VAL A CA 1
ATOM 2105 C C . VAL A 1 262 ? -20.309 2.505 21.309 1.00 80.50 262 VAL A C 1
ATOM 2107 O O . VAL A 1 262 ? -21.370 2.233 20.755 1.00 80.50 262 VAL A O 1
ATOM 2110 N N . ALA A 1 263 ? -19.661 3.649 21.078 1.00 82.69 263 ALA A N 1
ATOM 2111 C CA . ALA A 1 263 ? -20.136 4.711 20.190 1.00 82.69 263 ALA A CA 1
ATOM 2112 C C . ALA A 1 263 ? -18.970 5.630 19.766 1.00 82.69 263 ALA A C 1
ATOM 2114 O O . ALA A 1 263 ? -18.012 5.762 20.531 1.00 82.69 263 ALA A O 1
ATOM 2115 N N . PRO A 1 264 ? -19.051 6.301 18.600 1.00 86.62 264 PRO A N 1
ATOM 2116 C CA . PRO A 1 264 ? -18.041 7.267 18.174 1.00 86.62 264 PRO A CA 1
ATOM 2117 C C . PRO A 1 264 ? -17.949 8.482 19.117 1.00 86.62 264 PRO A C 1
ATOM 2119 O O . PRO A 1 264 ? -18.983 8.977 19.578 1.00 86.62 264 PRO A O 1
ATOM 2122 N N . PRO A 1 265 ? -16.740 9.028 19.349 1.00 85.44 265 PRO A N 1
ATOM 2123 C CA . PRO A 1 265 ? -16.560 10.305 20.033 1.00 85.44 265 PRO A CA 1
ATOM 2124 C C . PRO A 1 265 ? -17.098 11.481 19.199 1.00 85.44 265 PRO A C 1
ATOM 2126 O O . PRO A 1 265 ? -17.277 11.395 17.983 1.00 85.44 265 PRO A O 1
ATOM 2129 N N . SER A 1 266 ? -17.355 12.609 19.864 1.00 79.56 266 SER A N 1
ATOM 2130 C CA . SER A 1 266 ? -17.941 13.800 19.233 1.00 79.56 266 SER A CA 1
ATOM 2131 C C . SER A 1 266 ? -16.984 14.497 18.255 1.00 79.56 266 SER A C 1
ATOM 2133 O O . SER A 1 266 ? -15.772 14.536 18.459 1.00 79.56 266 SER A O 1
ATOM 2135 N N . GLY A 1 267 ? -17.537 15.127 17.215 1.00 82.56 267 GLY A N 1
ATOM 2136 C CA . GLY A 1 267 ? -16.768 15.945 16.270 1.00 82.56 267 GLY A CA 1
ATOM 2137 C C . GLY A 1 267 ? -15.841 15.132 15.357 1.00 82.56 267 GLY A C 1
ATOM 2138 O O . GLY A 1 267 ? -16.150 14.004 14.979 1.00 82.56 267 GLY A O 1
ATOM 2139 N N . ALA A 1 268 ? -14.700 15.717 14.977 1.00 79.06 268 ALA A N 1
ATOM 2140 C CA . ALA A 1 268 ? -13.790 15.144 13.978 1.00 79.06 268 ALA A CA 1
ATOM 2141 C C . ALA A 1 268 ? -13.162 13.795 14.391 1.00 79.06 268 ALA A C 1
ATOM 2143 O O . ALA A 1 268 ? -12.800 12.997 13.524 1.00 79.06 268 ALA A O 1
ATOM 2144 N N . ALA A 1 269 ? -13.075 13.515 15.697 1.00 85.00 269 ALA A N 1
ATOM 2145 C CA . ALA A 1 269 ? -12.631 12.223 16.213 1.00 85.00 269 ALA A CA 1
ATOM 2146 C C . ALA A 1 269 ? -13.586 11.086 15.801 1.00 85.00 269 ALA A C 1
ATOM 2148 O O . ALA A 1 269 ? -13.126 10.016 15.412 1.00 85.00 269 ALA A O 1
ATOM 2149 N N . GLY A 1 270 ? -14.903 11.331 15.775 1.00 87.00 270 GLY A N 1
ATOM 2150 C CA . GLY A 1 270 ? -15.903 10.348 15.343 1.00 87.00 270 GLY A CA 1
ATOM 2151 C C . GLY A 1 270 ? -15.735 9.905 13.886 1.00 87.00 270 GLY A C 1
ATOM 2152 O O . GLY A 1 270 ? -15.984 8.746 13.555 1.00 87.00 270 GLY A O 1
ATOM 2153 N N . ASP A 1 271 ? -15.233 10.793 13.023 1.00 88.38 271 ASP A N 1
ATOM 2154 C CA . ASP A 1 271 ? -14.931 10.472 11.625 1.00 88.38 271 ASP A CA 1
ATOM 2155 C C . ASP A 1 271 ? -13.630 9.665 11.460 1.00 88.38 271 ASP A C 1
ATOM 2157 O O . ASP A 1 271 ? -13.539 8.845 10.543 1.00 88.38 271 ASP A O 1
ATOM 2161 N N . LYS A 1 272 ? -12.629 9.847 12.338 1.00 90.25 272 LYS A N 1
ATOM 2162 C CA . LYS A 1 272 ? -11.478 8.925 12.422 1.00 90.25 272 LYS A CA 1
ATOM 2163 C C . LYS A 1 272 ? -11.932 7.555 12.922 1.00 90.25 272 LYS A C 1
ATOM 2165 O O . LYS A 1 272 ? -11.694 6.555 12.250 1.00 90.25 272 LYS A O 1
ATOM 2170 N N . TRP A 1 273 ? -12.664 7.543 14.034 1.00 93.00 273 TRP A N 1
ATOM 2171 C CA . TRP A 1 273 ? -13.196 6.355 14.697 1.00 93.00 273 TRP A CA 1
ATOM 2172 C C . TRP A 1 273 ? -13.938 5.432 13.732 1.00 93.00 273 TRP A C 1
ATOM 2174 O O . TRP A 1 273 ? -13.592 4.262 13.602 1.00 93.00 273 TRP A O 1
ATOM 2184 N N . ILE A 1 274 ? -14.900 5.964 12.970 1.00 93.44 274 ILE A N 1
ATOM 2185 C CA . ILE A 1 274 ? -15.688 5.146 12.040 1.00 93.44 274 ILE A CA 1
ATOM 2186 C C . ILE A 1 274 ? -14.849 4.619 10.867 1.00 93.44 274 ILE A C 1
ATOM 2188 O O . ILE A 1 274 ? -15.123 3.523 10.380 1.00 93.44 274 ILE A O 1
ATOM 2192 N N . ARG A 1 275 ? -13.806 5.340 10.425 1.00 92.81 275 ARG A N 1
ATOM 2193 C CA . ARG A 1 275 ? -12.868 4.841 9.403 1.00 92.81 275 ARG A CA 1
ATOM 2194 C C . ARG A 1 275 ? -12.018 3.695 9.949 1.00 92.81 275 ARG A C 1
ATOM 2196 O O . ARG A 1 275 ? -11.959 2.656 9.294 1.00 92.81 275 ARG A O 1
ATOM 2203 N N . ALA A 1 276 ? -11.436 3.846 11.139 1.00 93.88 276 ALA A N 1
ATOM 2204 C CA . ALA A 1 276 ? -10.643 2.801 11.787 1.00 93.88 276 ALA A CA 1
ATOM 2205 C C . ALA A 1 276 ? -11.495 1.552 12.077 1.00 93.88 276 ALA A C 1
ATOM 2207 O O . ALA A 1 276 ? -11.132 0.452 11.668 1.00 93.88 276 ALA A O 1
ATOM 2208 N N . ALA A 1 277 ? -12.687 1.726 12.655 1.00 94.50 277 ALA A N 1
ATOM 2209 C CA . ALA A 1 277 ? -13.631 0.647 12.946 1.00 94.50 277 ALA A CA 1
ATOM 2210 C C . ALA A 1 277 ? -14.095 -0.104 11.682 1.00 94.50 277 ALA A C 1
ATOM 2212 O O . ALA A 1 277 ? -14.120 -1.337 11.662 1.00 94.50 277 ALA A O 1
ATOM 2213 N N . THR A 1 278 ? -14.404 0.620 10.597 1.00 95.69 278 THR A N 1
ATOM 2214 C CA . THR A 1 278 ? -14.739 0.013 9.293 1.00 95.69 278 THR A CA 1
ATOM 2215 C C . THR A 1 278 ? -13.552 -0.764 8.721 1.00 95.69 278 THR A C 1
ATOM 2217 O O . THR A 1 278 ? -13.726 -1.879 8.232 1.00 95.69 278 THR A O 1
ATOM 2220 N N . SER A 1 279 ? -12.342 -0.209 8.814 1.00 94.44 279 SER A N 1
ATOM 2221 C CA . SER A 1 279 ? -11.124 -0.813 8.259 1.00 94.44 279 SER A CA 1
ATOM 2222 C C . SER A 1 279 ? -10.664 -2.038 9.064 1.00 94.44 279 SER A C 1
ATOM 2224 O O . SER A 1 279 ? -10.219 -3.024 8.480 1.00 94.44 279 SER A O 1
ATOM 2226 N N . ALA A 1 280 ? -10.840 -2.031 10.388 1.00 94.56 280 ALA A N 1
ATOM 2227 C CA . ALA A 1 280 ? -10.624 -3.193 11.246 1.00 94.56 280 ALA A CA 1
ATOM 2228 C C . ALA A 1 280 ? -11.642 -4.306 10.952 1.00 94.56 280 ALA A C 1
ATOM 2230 O O . ALA A 1 280 ? -11.258 -5.466 10.807 1.00 94.56 280 ALA A O 1
ATOM 2231 N N . LEU A 1 281 ? -12.925 -3.967 10.770 1.00 94.75 281 LEU A N 1
ATOM 2232 C CA . LEU A 1 281 ? -13.927 -4.945 10.344 1.00 94.75 281 LEU A CA 1
ATOM 2233 C C . LEU A 1 281 ? -13.607 -5.514 8.949 1.00 94.75 281 LEU A C 1
ATOM 2235 O O . LEU A 1 281 ? -13.715 -6.723 8.745 1.00 94.75 281 LEU A O 1
ATOM 2239 N N . ALA A 1 282 ? -13.144 -4.681 8.011 1.00 94.44 282 ALA A N 1
ATOM 2240 C CA . ALA A 1 282 ? -12.674 -5.136 6.704 1.00 94.44 282 ALA A CA 1
ATOM 2241 C C . ALA A 1 282 ? -11.482 -6.103 6.832 1.00 94.44 282 ALA A C 1
ATOM 2243 O O . ALA A 1 282 ? -11.486 -7.146 6.179 1.00 94.44 282 ALA A O 1
ATOM 2244 N N . TYR A 1 283 ? -10.506 -5.825 7.704 1.00 93.56 283 TYR A N 1
ATOM 2245 C CA . TYR A 1 283 ? -9.368 -6.718 7.976 1.00 93.56 283 TYR A CA 1
ATOM 2246 C C . TYR A 1 283 ? -9.821 -8.078 8.523 1.00 93.56 283 TYR A C 1
ATOM 2248 O O . TYR A 1 283 ? -9.401 -9.120 8.012 1.00 93.56 283 TYR A O 1
ATOM 2256 N N . ARG A 1 284 ? -10.741 -8.090 9.501 1.00 93.69 284 ARG A N 1
ATOM 2257 C CA . ARG A 1 284 ? -11.297 -9.335 10.060 1.00 93.69 284 ARG A CA 1
ATOM 2258 C C . ARG A 1 284 ? -12.045 -10.158 9.012 1.00 93.69 284 ARG A C 1
ATOM 2260 O O . ARG A 1 284 ? -11.791 -11.354 8.891 1.00 93.69 284 ARG A O 1
ATOM 2267 N N . VAL A 1 285 ? -12.901 -9.513 8.214 1.00 93.38 285 VAL A N 1
ATOM 2268 C CA . VAL A 1 285 ? -13.660 -10.149 7.121 1.00 93.38 285 VAL A CA 1
ATOM 2269 C C . VAL A 1 285 ? -12.745 -10.673 6.008 1.00 93.38 285 VAL A C 1
ATOM 2271 O O . VAL A 1 285 ? -13.031 -11.726 5.442 1.00 93.38 285 VAL A O 1
ATOM 2274 N N . THR A 1 286 ? -11.651 -9.969 5.699 1.00 91.75 286 THR A N 1
ATOM 2275 C CA . THR A 1 286 ? -10.698 -10.367 4.647 1.00 91.75 286 THR A CA 1
ATOM 2276 C C . THR A 1 286 ? -9.877 -11.581 5.072 1.00 91.75 286 THR A C 1
ATOM 2278 O O . THR A 1 286 ? -9.798 -12.559 4.335 1.00 91.75 286 THR A O 1
ATOM 2281 N N . HIS A 1 287 ? -9.304 -11.553 6.278 1.00 89.81 287 HIS A N 1
ATOM 2282 C CA . HIS A 1 287 ? -8.368 -12.586 6.734 1.00 89.81 287 HIS A CA 1
ATOM 2283 C C . HIS A 1 287 ? -8.993 -13.672 7.631 1.00 89.81 287 HIS A C 1
ATOM 2285 O O . HIS A 1 287 ? -8.269 -14.529 8.134 1.00 89.81 287 HIS A O 1
ATOM 2291 N N . GLY A 1 288 ? -10.316 -13.658 7.837 1.00 89.31 288 GLY A N 1
ATOM 2292 C CA . GLY A 1 288 ? -11.036 -14.670 8.621 1.00 89.31 288 GLY A CA 1
ATOM 2293 C C . GLY A 1 288 ? -10.721 -14.638 10.120 1.00 89.31 288 GLY A C 1
ATOM 2294 O O . GLY A 1 288 ? -10.637 -15.688 10.755 1.00 89.31 288 GLY A O 1
ATOM 2295 N N . VAL A 1 289 ? -10.501 -13.448 10.685 1.00 90.88 289 VAL A N 1
ATOM 2296 C CA . VAL A 1 289 ? -10.143 -13.286 12.102 1.00 90.88 289 VAL A CA 1
ATOM 2297 C C . VAL A 1 289 ? -11.383 -13.448 12.977 1.00 90.88 289 VAL A C 1
ATOM 2299 O O . VAL A 1 289 ? -12.250 -12.583 12.969 1.00 90.88 289 VAL A O 1
ATOM 2302 N N . VAL A 1 290 ? -11.412 -14.522 13.769 1.00 87.25 290 VAL A N 1
ATOM 2303 C CA . VAL A 1 290 ? -12.519 -14.888 14.678 1.00 87.25 290 VAL A CA 1
ATOM 2304 C C . VAL A 1 290 ? -12.183 -14.707 16.168 1.00 87.25 290 VAL A C 1
ATOM 2306 O O . VAL A 1 290 ? -12.898 -15.200 17.039 1.00 87.25 290 VAL A O 1
ATOM 2309 N N . ASP A 1 291 ? -11.074 -14.034 16.489 1.00 87.56 291 ASP A N 1
ATOM 2310 C CA . ASP A 1 291 ? -10.638 -13.821 17.876 1.00 87.56 291 ASP A CA 1
ATOM 2311 C C . ASP A 1 291 ? -11.633 -12.904 18.623 1.00 87.56 291 ASP A C 1
ATOM 2313 O O . ASP A 1 291 ? -11.883 -11.786 18.159 1.00 87.56 291 ASP A O 1
ATOM 2317 N N . PRO A 1 292 ? -12.224 -13.334 19.755 1.00 84.19 292 PRO A N 1
ATOM 2318 C CA . PRO A 1 292 ? -13.256 -12.569 20.452 1.00 84.19 292 PRO A CA 1
ATOM 2319 C C . PRO A 1 292 ? -12.719 -11.372 21.255 1.00 84.19 292 PRO A C 1
ATOM 2321 O O . PRO A 1 292 ? -13.527 -10.555 21.699 1.00 84.19 292 PRO A O 1
ATOM 2324 N N . ALA A 1 293 ? -11.403 -11.271 21.466 1.00 83.75 293 ALA A N 1
ATOM 2325 C CA . ALA A 1 293 ? -10.760 -10.241 22.281 1.00 83.75 293 ALA A CA 1
ATOM 2326 C C . ALA A 1 293 ? -9.806 -9.354 21.465 1.00 83.75 293 ALA A C 1
ATOM 2328 O O . ALA A 1 293 ? -9.878 -8.131 21.573 1.00 83.75 293 ALA A O 1
ATOM 2329 N N . LEU A 1 294 ? -8.940 -9.943 20.634 1.00 86.69 294 LEU A N 1
ATOM 2330 C CA . LEU A 1 294 ? -7.985 -9.202 19.810 1.00 86.69 294 LEU A CA 1
ATOM 2331 C C . LEU A 1 294 ? -8.667 -8.714 18.517 1.00 86.69 294 LEU A C 1
ATOM 2333 O O . LEU A 1 294 ? -9.061 -9.545 17.692 1.00 86.69 294 LEU A O 1
ATOM 2337 N N . PRO A 1 295 ? -8.772 -7.392 18.264 1.00 87.62 295 PRO A N 1
ATOM 2338 C CA . PRO A 1 295 ? -9.476 -6.863 17.091 1.00 87.62 295 PRO A CA 1
ATOM 2339 C C . PRO A 1 295 ? -8.856 -7.336 15.771 1.00 87.62 295 PRO A C 1
ATOM 2341 O O . PRO A 1 295 ? -9.581 -7.603 14.817 1.00 87.62 295 PRO A O 1
ATOM 2344 N N . LEU A 1 296 ? -7.536 -7.526 15.733 1.00 90.25 296 LEU A N 1
ATOM 2345 C CA . LEU A 1 296 ? -6.780 -7.950 14.549 1.00 90.25 296 LEU A CA 1
ATOM 2346 C C . LEU A 1 296 ? -6.250 -9.396 14.664 1.00 90.25 296 LEU A C 1
ATOM 2348 O O . LEU A 1 296 ? -5.453 -9.833 13.830 1.00 90.25 296 LEU A O 1
ATOM 2352 N N . GLY A 1 297 ? -6.701 -10.140 15.683 1.00 88.19 297 GLY A N 1
ATOM 2353 C CA . GLY A 1 297 ? -6.234 -11.490 16.008 1.00 88.19 297 GLY A CA 1
ATOM 2354 C C . GLY A 1 297 ? -4.824 -11.526 16.600 1.00 88.19 297 GLY A C 1
ATOM 2355 O O . GLY A 1 297 ? -4.206 -10.481 16.842 1.00 88.19 297 GLY A O 1
ATOM 2356 N N . GLU A 1 298 ? -4.309 -12.738 16.808 1.00 85.94 298 GLU A N 1
ATOM 2357 C CA . GLU A 1 298 ? -2.949 -12.975 17.306 1.00 85.94 298 GLU A CA 1
ATOM 2358 C C . GLU A 1 298 ? -1.893 -12.207 16.479 1.00 85.94 298 GLU A C 1
ATOM 2360 O O . GLU A 1 298 ? -2.009 -12.120 15.248 1.00 85.94 298 GLU A O 1
ATOM 2365 N N . PRO A 1 299 ? -0.878 -11.606 17.130 1.00 80.56 299 PRO A N 1
ATOM 2366 C CA . PRO A 1 299 ? 0.206 -10.929 16.431 1.00 80.56 299 PRO A CA 1
ATOM 2367 C C . PRO A 1 299 ? 1.074 -11.931 15.648 1.00 80.56 299 PRO A C 1
ATOM 2369 O O . PRO A 1 299 ? 1.167 -13.101 16.028 1.00 80.56 299 PRO A O 1
ATOM 2372 N N . PRO A 1 300 ? 1.732 -11.492 14.562 1.00 80.06 300 PRO A N 1
ATOM 2373 C CA . PRO A 1 300 ? 2.658 -12.342 13.819 1.00 80.06 300 PRO A CA 1
ATOM 2374 C C . PRO A 1 300 ? 3.841 -12.811 14.693 1.00 80.06 300 PRO A C 1
ATOM 2376 O O . PRO A 1 300 ? 4.273 -12.077 15.587 1.00 80.06 300 PRO A O 1
ATOM 2379 N N . PRO A 1 301 ? 4.417 -14.005 14.437 1.00 79.56 301 PRO A N 1
ATOM 2380 C CA . PRO A 1 301 ? 5.640 -14.442 15.108 1.00 79.56 301 PRO A CA 1
ATOM 2381 C C . PRO A 1 301 ? 6.816 -13.507 14.779 1.00 79.56 301 PRO A C 1
ATOM 2383 O O . PRO A 1 301 ? 6.847 -12.873 13.726 1.00 79.56 301 PRO A O 1
ATOM 2386 N N . SER A 1 302 ? 7.818 -13.447 15.658 1.00 74.19 302 SER A N 1
ATOM 2387 C CA . SER A 1 302 ? 8.902 -12.447 15.607 1.00 74.19 302 SER A CA 1
ATOM 2388 C C . SER A 1 302 ? 9.792 -12.473 14.355 1.00 74.19 302 SER A C 1
ATOM 2390 O O . SER A 1 302 ? 10.523 -11.516 14.129 1.00 74.19 302 SER A O 1
ATOM 2392 N N . ASP A 1 303 ? 9.741 -13.547 13.565 1.00 78.50 303 ASP A N 1
ATOM 2393 C CA . ASP A 1 303 ? 10.511 -13.758 12.325 1.00 78.50 303 ASP A CA 1
ATOM 2394 C C . ASP A 1 303 ? 9.672 -13.466 11.056 1.00 78.50 303 ASP A C 1
ATOM 2396 O O . ASP A 1 303 ? 9.920 -14.000 9.979 1.00 78.50 303 ASP A O 1
ATOM 2400 N N . THR A 1 304 ? 8.604 -12.671 11.190 1.00 78.38 304 THR A N 1
ATOM 2401 C CA . THR A 1 304 ? 7.676 -12.359 10.088 1.00 78.38 304 THR A CA 1
ATOM 2402 C C . THR A 1 304 ? 8.169 -11.196 9.235 1.00 78.38 304 THR A C 1
ATOM 2404 O O . THR A 1 304 ? 8.608 -10.168 9.753 1.00 78.38 304 THR A O 1
ATOM 2407 N N . ASP A 1 305 ? 8.011 -11.319 7.916 1.00 78.06 305 ASP A N 1
ATOM 2408 C CA . ASP A 1 305 ? 8.259 -10.229 6.976 1.00 78.06 305 ASP A CA 1
ATOM 2409 C C . ASP A 1 305 ? 7.154 -9.159 7.064 1.00 78.06 305 ASP A C 1
ATOM 2411 O O . ASP A 1 305 ? 6.076 -9.261 6.475 1.00 78.06 305 ASP A O 1
ATOM 2415 N N . TRP A 1 306 ? 7.441 -8.089 7.804 1.00 76.44 306 TRP A N 1
ATOM 2416 C CA . TRP A 1 306 ? 6.556 -6.930 7.952 1.00 76.44 306 TRP A CA 1
ATOM 2417 C C . TRP A 1 306 ? 6.317 -6.151 6.645 1.00 76.44 306 TRP A C 1
ATOM 2419 O O . TRP A 1 306 ? 5.457 -5.267 6.622 1.00 76.44 306 TRP A O 1
ATOM 2429 N N . THR A 1 307 ? 7.030 -6.463 5.554 1.00 75.81 307 THR A N 1
ATOM 2430 C CA . THR A 1 307 ? 6.774 -5.868 4.233 1.00 75.81 307 THR A CA 1
ATOM 2431 C C . THR A 1 307 ? 5.579 -6.493 3.506 1.00 75.81 307 THR A C 1
ATOM 2433 O O . THR A 1 307 ? 5.095 -5.903 2.536 1.00 75.81 307 THR A O 1
ATOM 2436 N N . GLU A 1 308 ? 5.026 -7.622 3.980 1.00 82.38 308 GLU A N 1
ATOM 2437 C CA . GLU A 1 308 ? 3.804 -8.178 3.390 1.00 82.38 308 GLU A CA 1
ATOM 2438 C C . GLU A 1 308 ? 2.623 -7.178 3.480 1.00 82.38 308 GLU A C 1
ATOM 2440 O O . GLU A 1 308 ? 2.443 -6.492 4.499 1.00 82.38 308 GLU A O 1
ATOM 2445 N N . PRO A 1 309 ? 1.736 -7.120 2.463 1.00 82.62 309 PRO A N 1
ATOM 2446 C CA . PRO A 1 309 ? 0.564 -6.237 2.467 1.00 82.62 309 PRO A CA 1
ATOM 2447 C C . PRO A 1 309 ? -0.366 -6.417 3.675 1.00 82.62 309 PRO A C 1
ATOM 2449 O O . PRO A 1 309 ? -0.998 -5.459 4.117 1.00 82.62 309 PRO A O 1
ATOM 2452 N N . LYS A 1 310 ? -0.438 -7.636 4.228 1.00 86.12 310 LYS A N 1
ATOM 2453 C CA . LYS A 1 310 ? -1.240 -7.960 5.412 1.00 86.12 310 LYS A CA 1
ATOM 2454 C C . LYS A 1 310 ? -0.702 -7.275 6.669 1.00 86.12 310 LYS A C 1
ATOM 2456 O O . LYS A 1 310 ? -1.452 -6.583 7.354 1.00 86.12 310 LYS A O 1
ATOM 2461 N N . TRP A 1 311 ? 0.583 -7.441 6.978 1.00 86.88 311 TRP A N 1
ATOM 2462 C CA . TRP A 1 311 ? 1.168 -6.913 8.217 1.00 86.88 311 TRP A CA 1
ATOM 2463 C C . TRP A 1 311 ? 1.377 -5.400 8.150 1.00 86.88 311 TRP A C 1
ATOM 2465 O O . TRP A 1 311 ? 1.133 -4.708 9.133 1.00 86.88 311 TRP A O 1
ATOM 2475 N N . SER A 1 312 ? 1.676 -4.857 6.967 1.00 85.81 312 SER A N 1
ATOM 2476 C CA . SER A 1 312 ? 1.678 -3.407 6.728 1.00 85.81 312 SER A CA 1
ATOM 2477 C C . SER A 1 312 ? 0.274 -2.773 6.710 1.00 85.81 312 SER A C 1
ATOM 2479 O O . SER A 1 312 ? 0.145 -1.558 6.869 1.00 85.81 312 SER A O 1
ATOM 2481 N N . TRP A 1 313 ? -0.808 -3.547 6.547 1.00 88.94 313 TRP A N 1
ATOM 2482 C CA . TRP A 1 313 ? -2.173 -3.100 6.866 1.00 88.94 313 TRP A CA 1
ATOM 2483 C C . TRP A 1 313 ? -2.451 -3.202 8.370 1.00 88.94 313 TRP A C 1
ATOM 2485 O O . TRP A 1 313 ? -2.881 -2.210 8.956 1.00 88.94 313 TRP A O 1
ATOM 2495 N N . ARG A 1 314 ? -2.121 -4.334 9.009 1.00 91.00 314 ARG A N 1
ATOM 2496 C CA . ARG A 1 314 ? -2.265 -4.536 10.461 1.00 91.00 314 ARG A CA 1
ATOM 2497 C C . ARG A 1 314 ? -1.600 -3.411 11.265 1.00 91.00 314 ARG A C 1
ATOM 2499 O O . ARG A 1 314 ? -2.287 -2.762 12.038 1.00 91.00 314 ARG A O 1
ATOM 2506 N N . ALA A 1 315 ? -0.327 -3.112 11.006 1.00 88.88 315 ALA A N 1
ATOM 2507 C CA . ALA A 1 315 ? 0.428 -2.093 11.738 1.00 88.88 315 ALA A CA 1
ATOM 2508 C C . ALA A 1 315 ? -0.163 -0.674 11.603 1.00 88.88 315 ALA A C 1
ATOM 2510 O O . ALA A 1 315 ? -0.060 0.131 12.525 1.00 88.88 315 ALA A O 1
ATOM 2511 N N . ARG A 1 316 ? -0.823 -0.363 10.475 1.00 89.94 316 ARG A N 1
ATOM 2512 C CA . ARG A 1 316 ? -1.570 0.897 10.320 1.00 89.94 316 ARG A CA 1
ATOM 2513 C C . ARG A 1 316 ? -2.851 0.904 11.148 1.00 89.94 316 ARG A C 1
ATOM 2515 O O . ARG A 1 316 ? -3.143 1.920 11.752 1.00 89.94 316 ARG A O 1
ATOM 2522 N N . LEU A 1 317 ? -3.570 -0.217 11.224 1.00 92.25 317 LEU A N 1
ATOM 2523 C CA . LEU A 1 317 ? -4.750 -0.337 12.086 1.00 92.25 317 LEU A CA 1
ATOM 2524 C C . LEU A 1 317 ? -4.395 -0.312 13.576 1.00 92.25 317 LEU A C 1
ATOM 2526 O O . LEU A 1 317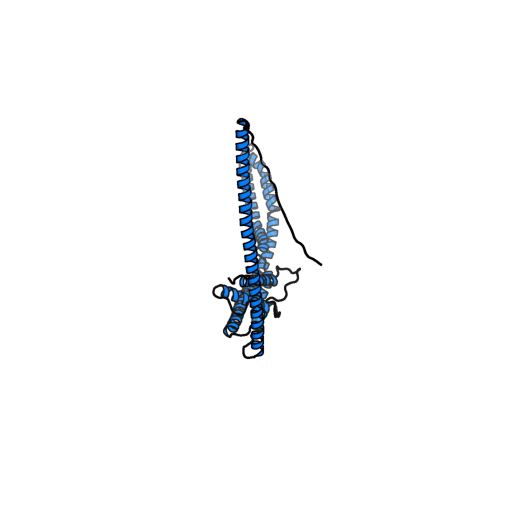 ? -5.160 0.234 14.359 1.00 92.25 317 LEU A O 1
ATOM 2530 N N . GLU A 1 318 ? -3.253 -0.878 13.969 1.00 91.31 318 GLU A N 1
ATOM 2531 C CA . GLU A 1 318 ? -2.740 -0.783 15.342 1.00 91.31 318 GLU A CA 1
ATOM 2532 C C . GLU A 1 318 ? -2.464 0.687 15.691 1.00 91.31 318 GLU A C 1
ATOM 2534 O O . GLU A 1 318 ? -3.000 1.183 16.678 1.00 91.31 318 GLU A O 1
ATOM 2539 N N . HIS A 1 319 ? -1.782 1.427 14.810 1.00 90.25 319 HIS A N 1
ATOM 2540 C CA . HIS A 1 319 ? -1.565 2.866 14.980 1.00 90.25 319 HIS A CA 1
ATOM 2541 C C . HIS A 1 319 ? -2.862 3.704 14.953 1.00 90.25 319 HIS A C 1
ATOM 2543 O O . HIS A 1 319 ? -3.022 4.599 15.779 1.00 90.25 319 HIS A O 1
ATOM 2549 N N . ASP A 1 320 ? -3.807 3.409 14.051 1.00 89.56 320 ASP A N 1
ATOM 2550 C CA . ASP A 1 320 ? -5.109 4.094 13.971 1.00 89.56 320 ASP A CA 1
ATOM 2551 C C . ASP A 1 320 ? -5.956 3.875 15.245 1.00 89.56 320 ASP A C 1
ATOM 2553 O O . ASP A 1 320 ? -6.757 4.738 15.603 1.00 89.56 320 ASP A O 1
ATOM 2557 N N . ILE A 1 321 ? -5.807 2.728 15.923 1.00 88.50 321 ILE A N 1
ATOM 2558 C CA . ILE A 1 321 ? -6.466 2.425 17.206 1.00 88.50 321 ILE A CA 1
ATOM 2559 C C . ILE A 1 321 ? -5.741 3.136 18.359 1.00 88.50 321 ILE A C 1
ATOM 2561 O O . ILE A 1 321 ? -6.392 3.790 19.172 1.00 88.50 321 ILE A O 1
ATOM 2565 N N . GLU A 1 322 ? -4.407 3.090 18.400 1.00 88.00 322 GLU A N 1
ATOM 2566 C CA . GLU A 1 322 ? -3.598 3.808 19.397 1.00 88.00 322 GLU A CA 1
ATOM 2567 C C . GLU A 1 322 ? -3.834 5.330 19.355 1.00 88.00 322 GLU A C 1
ATOM 2569 O O . GLU A 1 322 ? -3.948 5.965 20.403 1.00 88.00 322 GLU A O 1
ATOM 2574 N N . GLU A 1 323 ? -3.976 5.932 18.166 1.00 86.69 323 GLU A N 1
ATOM 2575 C CA . GLU A 1 323 ? -4.295 7.363 18.029 1.00 86.69 323 GLU A CA 1
ATOM 2576 C C . GLU A 1 323 ? -5.706 7.708 18.549 1.00 86.69 323 GLU A C 1
ATOM 2578 O O . GLU A 1 323 ? -5.954 8.841 18.965 1.00 86.69 323 GLU A O 1
ATOM 2583 N N . LEU A 1 324 ? -6.639 6.748 18.545 1.00 83.94 324 LEU A N 1
ATOM 2584 C CA . LEU A 1 324 ? -7.988 6.934 19.085 1.00 83.94 324 LEU A CA 1
ATOM 2585 C C . LEU A 1 324 ? -8.022 6.804 20.610 1.00 83.94 324 LEU A C 1
ATOM 2587 O O . LEU A 1 324 ? -8.697 7.611 21.243 1.00 83.94 324 LEU A O 1
ATOM 2591 N N . ASP A 1 325 ? -7.275 5.864 21.197 1.00 74.56 325 ASP A N 1
ATOM 2592 C CA . ASP A 1 325 ? -7.138 5.737 22.658 1.00 74.56 325 ASP A CA 1
ATOM 2593 C C . ASP A 1 325 ? -6.389 6.937 23.272 1.00 74.56 325 ASP A C 1
ATOM 2595 O O . ASP A 1 325 ? -6.745 7.409 24.352 1.00 74.56 325 ASP A O 1
ATOM 2599 N N . LEU A 1 326 ? -5.382 7.473 22.571 1.00 65.31 326 LEU A N 1
ATOM 2600 C CA . LEU A 1 326 ? -4.631 8.670 22.983 1.00 65.31 326 LEU A CA 1
ATOM 2601 C C . LEU A 1 326 ? -5.339 9.995 22.637 1.00 65.31 326 LEU A C 1
ATOM 2603 O O . LEU A 1 326 ? -4.899 11.055 23.072 1.00 65.31 326 LEU A O 1
ATOM 2607 N N . GLY A 1 327 ? -6.409 9.955 21.839 1.00 54.38 327 GLY A N 1
ATOM 2608 C CA . GLY A 1 327 ? -7.101 11.130 21.300 1.00 54.38 327 GLY A CA 1
ATOM 2609 C C . GLY A 1 327 ? -8.296 11.631 22.120 1.00 54.38 327 GLY A C 1
ATOM 2610 O O . GLY A 1 327 ? -9.122 12.365 21.572 1.00 54.38 327 GLY A O 1
ATOM 2611 N N . VAL A 1 328 ? -8.434 11.210 23.384 1.00 47.69 328 VAL A N 1
ATOM 2612 C CA . VAL A 1 328 ? -9.585 11.519 24.260 1.00 47.69 328 VAL A CA 1
ATOM 2613 C C . VAL A 1 328 ? -9.177 12.434 25.428 1.00 47.69 328 VAL A C 1
ATOM 2615 O O . VAL A 1 328 ? -9.245 12.035 26.590 1.00 47.69 328 VAL A O 1
ATOM 2618 N N . ASP A 1 329 ? -8.796 13.671 25.091 1.00 35.84 329 ASP A N 1
ATOM 2619 C CA . ASP A 1 329 ? -8.603 14.824 25.997 1.00 35.84 329 ASP A CA 1
ATOM 2620 C C . ASP A 1 329 ? -9.550 15.985 25.606 1.00 35.84 329 ASP A C 1
ATOM 2622 O O . ASP A 1 329 ? -9.632 16.303 24.393 1.00 35.84 329 ASP A O 1
#

pLDDT: mean 86.86, std 12.08, range [35.84, 97.12]

Sequence (329 aa):
MTYSEYYRDTEYYPAEEVPEADPELVALTDTVGGMQETVEDLENRTVRELSELRETVESFTETHSRHETRLDHTARQLERLRQRLLVLERAVRVSEKVPVVDLEDVGPQIRRLAAEAERRHSLAAQLLTPSQRRPYEEDVARLPKAREALAQSEEALIAVLEVLAKAERGTPERDDAEARLPEVVARRRGVLDRQLPAAQQDAEAAHQVLAADEVTRTRVLPQIEKCERDWEELHSRLRERITDAIGSSALLPVWFTHAFGVAPPSGAAGDKWIRAATSALAYRVTHGVVDPALPLGEPPPSDTDWTEPKWSWRARLEHDIEELDLGVD

Radius of gyration: 46.93 Å; chains: 1; bounding box: 89×64×171 Å

Secondary structure (DSSP, 8-state):
----------------------HHHHHHHHHHHHHHHHHHHHHHHHHHHHHHHHHHHHHHHHHHHHHHHHHHHHHHHHHHHHHHHHHHHHHHHHTSSS-B--SS---HHHHHHHHHHHHHHHHHTTS--HHHHHHHHHHHTHHHHHHHHHHHHHHHHHHHHHHHHHSPTT-HHHHHHHHHHHHHHHHHHHIIIIIHHHHHHHHHHHHHHHHHHHHHHHHHHHHHHHHHHHHHHHHHHHHHHHHHHHHTT-B--HHHHHHT-SSPPSTHHHHHHHHHHHHHHHHHHHHT---SS-TT-SPPPTT--TTSHHHHHHHHHHHHHHHHHTT--

Foldseek 3Di:
DDDDDDDDDDDDDDDDDDDDDDPVVVVVVVVVVVVVVVVVVVVVVVVVVVVVVVVVVVVVVVVVVVVVVVVVVVVVVVVVVVVVVVVVLVVVVVPPPFAADELLPDDPLLLVLLQLLVCLVVLVVLAQDPVRLVVLVVLLVQQVVLVVQLVVLVVVLVVLVVQCVPDDPPDVSVVVSVVCNVVSVVSNCCSVVPSNVSSVVSNVVSVVVVVVNVVSCVVRVVSSVVSVVSVVVSLVVSLVSVVVCLVSVHRYQQQLCQLQNNAQDDDPSSVLSSSLSSLLSSQCSNPVAPDRHHSNHDDDPPPDDCPDPNNVSVVVSVVSSVCSVVVDD